Protein AF-L0A1M8-F1 (afdb_monomer_lite)

Radius of gyration: 63.57 Å; chains: 1; bounding box: 117×63×143 Å

Secondary structure (DSSP, 8-state):
--PPPP----PPPPPSSEEE-S-EE-SS-EEPTT-EE-GGGS-HHHHHHHHHTTSEEEHHHHHHHH-HHHHHHHHHHHHHHHHHHHHHHHHHHHHHHHHHHHHHHHHHHHHHHHHHHHHHHHHHHHHHHHHHHHHHHHHHHHHHHHHHHHHHT--SS-TT--HHHHHHHHHTT--SHHHHHHS-HHHHHTSTT--HHHHHHHHHHS--S--

Foldseek 3Di:
DDDDDDDPPPQDDQAPWKFFQPFDDLVPDTDHGGHTDDPVSDDPVVSSVCDVVVRMDHPVVVVCVVCVVVVVVVVVVVVVVVVVVVVVVVVVVVVVVVVVVVVVVVVVVVVVVVVVVVVVVVVVVVVVVVVVVVVVVVVVVVVVVVVVVVVVLPQQADPPQDPQLVVQCVVVVSTGLVSLLDDDLVNSVVTPSSDPVNNVRSCVRHPHPPD

Structure (mmCIF, N/CA/C/O backbone):
data_AF-L0A1M8-F1
#
_entry.id   AF-L0A1M8-F1
#
loop_
_atom_site.group_PDB
_atom_site.id
_atom_site.type_symbol
_atom_site.label_atom_id
_atom_site.label_alt_id
_atom_site.label_comp_id
_atom_site.label_asym_id
_atom_site.label_entity_id
_atom_site.label_seq_id
_atom_site.pdbx_PDB_ins_code
_atom_site.Cartn_x
_atom_site.Cartn_y
_atom_site.Cartn_z
_atom_site.occupancy
_atom_site.B_iso_or_equiv
_atom_site.auth_seq_id
_atom_site.auth_comp_id
_atom_site.auth_asym_id
_atom_site.auth_atom_id
_atom_site.pdbx_PDB_model_num
ATOM 1 N N . MET A 1 1 ? 22.157 54.685 -64.415 1.00 44.94 1 MET A N 1
ATOM 2 C CA . MET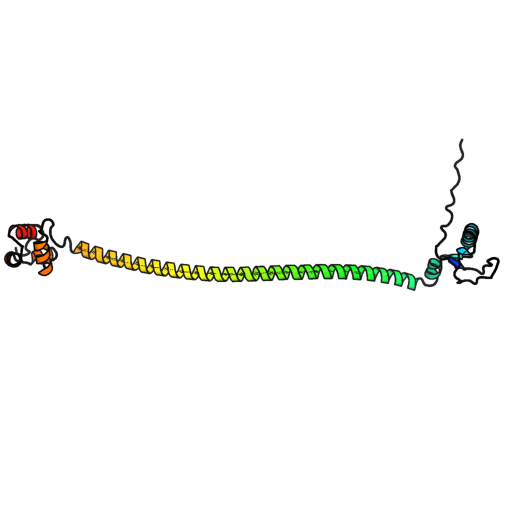 A 1 1 ? 22.210 53.342 -65.026 1.00 44.94 1 MET A CA 1
ATOM 3 C C . MET A 1 1 ? 23.430 52.644 -64.460 1.00 44.94 1 MET A C 1
ATOM 5 O O . MET A 1 1 ? 24.530 52.912 -64.916 1.00 44.94 1 MET A O 1
ATOM 9 N N . THR A 1 2 ? 23.248 51.839 -63.417 1.00 42.84 2 THR A N 1
ATOM 10 C CA . THR A 1 2 ? 24.336 51.085 -62.780 1.00 42.84 2 THR A CA 1
ATOM 11 C C . THR A 1 2 ? 24.035 49.615 -63.033 1.00 42.84 2 THR A C 1
ATOM 13 O O . THR A 1 2 ? 22.962 49.142 -62.664 1.00 42.84 2 THR A O 1
ATOM 16 N N . GLN A 1 3 ? 24.913 48.951 -63.783 1.00 47.50 3 GLN A N 1
ATOM 17 C CA . GLN A 1 3 ? 24.768 47.551 -64.185 1.00 47.50 3 GLN A CA 1
ATOM 18 C C . GLN A 1 3 ? 24.745 46.614 -62.960 1.00 47.50 3 GLN A C 1
ATOM 20 O O . GLN A 1 3 ? 25.438 46.894 -61.979 1.00 47.50 3 GLN A O 1
ATOM 25 N N . PRO A 1 4 ? 23.990 45.501 -63.003 1.00 48.09 4 PRO A N 1
ATOM 26 C CA . PRO A 1 4 ? 24.032 44.475 -61.969 1.00 48.09 4 PRO A CA 1
ATOM 27 C C . PRO A 1 4 ? 25.331 43.660 -62.062 1.00 48.09 4 PRO A C 1
ATOM 29 O O . PRO A 1 4 ? 25.728 43.217 -63.138 1.00 48.09 4 PRO A O 1
ATOM 32 N N . ASN A 1 5 ? 25.977 43.465 -60.914 1.00 48.19 5 ASN A N 1
ATOM 33 C CA . ASN A 1 5 ? 27.139 42.597 -60.740 1.00 48.19 5 ASN A CA 1
ATOM 34 C C . ASN A 1 5 ? 26.725 41.127 -60.989 1.00 48.19 5 ASN A C 1
ATOM 36 O O . ASN A 1 5 ? 25.788 40.665 -60.329 1.00 48.19 5 ASN A O 1
ATOM 40 N N . PRO A 1 6 ? 27.346 40.390 -61.928 1.00 48.00 6 PRO A N 1
ATOM 41 C CA . PRO A 1 6 ? 26.987 39.005 -62.199 1.00 48.00 6 PRO A CA 1
ATOM 42 C C . PRO A 1 6 ? 27.544 38.076 -61.112 1.00 48.00 6 PRO A C 1
ATOM 44 O O . PRO A 1 6 ? 28.711 38.167 -60.751 1.00 48.00 6 PRO A O 1
ATOM 47 N N . ALA A 1 7 ? 26.664 37.208 -60.607 1.00 47.28 7 ALA A N 1
ATOM 48 C CA . ALA A 1 7 ? 26.913 35.945 -59.910 1.00 47.28 7 ALA A CA 1
ATOM 49 C C . ALA A 1 7 ? 28.325 35.745 -59.319 1.00 47.28 7 ALA A C 1
ATOM 51 O O . ALA A 1 7 ? 29.263 35.353 -60.013 1.00 47.28 7 ALA A O 1
ATOM 52 N N . ALA A 1 8 ? 28.439 35.905 -57.998 1.00 44.62 8 ALA A N 1
ATOM 53 C CA . ALA A 1 8 ? 29.479 35.219 -57.246 1.00 44.62 8 ALA A CA 1
ATOM 54 C C . ALA A 1 8 ? 29.271 33.710 -57.447 1.00 44.62 8 ALA A C 1
ATOM 56 O O . ALA A 1 8 ? 28.327 33.125 -56.926 1.00 44.62 8 ALA A O 1
ATOM 57 N N . THR A 1 9 ? 30.099 33.112 -58.296 1.00 47.72 9 THR A N 1
ATOM 58 C CA . THR A 1 9 ? 30.181 31.664 -58.475 1.00 47.72 9 THR A CA 1
ATOM 59 C C . THR A 1 9 ? 30.650 31.079 -57.145 1.00 47.72 9 THR A C 1
ATOM 61 O O . THR A 1 9 ? 31.806 31.287 -56.772 1.00 47.72 9 THR A O 1
ATOM 64 N N . ASP A 1 10 ? 29.760 30.414 -56.406 1.00 55.53 10 ASP A N 1
ATOM 65 C CA . ASP A 1 10 ? 30.122 29.674 -55.197 1.00 55.53 10 ASP A CA 1
ATOM 66 C C . ASP A 1 10 ? 31.217 28.671 -55.566 1.00 55.53 10 ASP A C 1
ATOM 68 O O . ASP A 1 10 ? 31.003 27.734 -56.340 1.00 55.53 10 ASP A O 1
ATOM 72 N N . ALA A 1 11 ? 32.434 28.914 -55.083 1.00 60.25 11 ALA A N 1
ATOM 73 C CA . ALA A 1 11 ? 33.535 28.004 -55.327 1.00 60.25 11 ALA A CA 1
ATOM 74 C C . ALA A 1 11 ? 33.220 26.650 -54.667 1.00 60.25 11 ALA A C 1
ATOM 76 O O . ALA A 1 11 ? 32.748 26.640 -53.526 1.00 60.25 11 ALA A O 1
ATOM 77 N N . PRO A 1 12 ? 33.486 25.515 -55.340 1.00 63.41 12 PRO A N 1
ATOM 78 C CA . PRO A 1 12 ? 33.191 24.204 -54.780 1.00 63.41 12 PRO A CA 1
ATOM 79 C C . PRO A 1 12 ? 33.941 24.024 -53.456 1.00 63.41 12 PRO A C 1
ATOM 81 O O . PRO A 1 12 ? 35.161 24.192 -53.395 1.00 63.41 12 PRO A O 1
ATOM 84 N N . THR A 1 13 ? 33.201 23.709 -52.392 1.00 79.50 13 THR A N 1
ATOM 85 C CA . THR A 1 13 ? 33.771 23.352 -51.090 1.00 79.50 13 THR A CA 1
ATOM 86 C C . THR A 1 13 ? 34.653 22.122 -51.263 1.00 79.50 13 THR A C 1
ATOM 88 O O . THR A 1 13 ? 34.215 21.134 -51.847 1.00 79.50 13 THR A O 1
ATOM 91 N N . ILE A 1 14 ? 35.896 22.187 -50.783 1.00 83.69 14 ILE A N 1
ATOM 92 C CA . ILE A 1 14 ? 36.853 21.084 -50.897 1.00 83.69 14 ILE A CA 1
ATOM 93 C C . ILE A 1 14 ? 36.507 20.027 -49.832 1.00 83.69 14 ILE A C 1
ATOM 95 O O . ILE A 1 14 ? 36.539 20.352 -48.644 1.00 83.69 14 ILE A O 1
ATOM 99 N N . PRO A 1 15 ? 36.161 18.786 -50.224 1.00 84.94 15 PRO A N 1
ATOM 100 C CA . PRO A 1 15 ? 35.915 17.682 -49.295 1.00 84.94 15 PRO A CA 1
ATOM 101 C C . PRO A 1 15 ? 37.155 17.345 -48.464 1.00 84.94 15 PRO A C 1
ATOM 103 O O . PRO A 1 15 ? 38.276 17.443 -48.952 1.00 84.94 15 PRO A O 1
ATOM 106 N N . GLU A 1 16 ? 36.970 16.866 -47.234 1.00 85.44 16 GLU A N 1
ATOM 107 C CA . GLU A 1 16 ? 38.081 16.492 -46.342 1.00 85.44 16 GLU A CA 1
ATOM 108 C C . GLU A 1 16 ? 38.841 15.247 -46.837 1.00 85.44 16 GLU A C 1
ATOM 110 O O . GLU A 1 16 ? 40.052 15.124 -46.652 1.00 85.44 16 GLU A O 1
ATOM 115 N N . LYS A 1 17 ? 38.149 14.328 -47.523 1.00 89.38 17 LYS A N 1
ATOM 116 C CA . LYS A 1 17 ? 38.729 13.089 -48.055 1.00 89.38 17 LYS A CA 1
ATOM 117 C C . LYS A 1 17 ? 38.507 13.007 -49.556 1.00 89.38 17 LYS A C 1
ATOM 119 O O . LYS A 1 17 ? 37.382 12.864 -50.022 1.00 89.38 17 LYS A O 1
ATOM 124 N N . LEU A 1 18 ? 39.600 1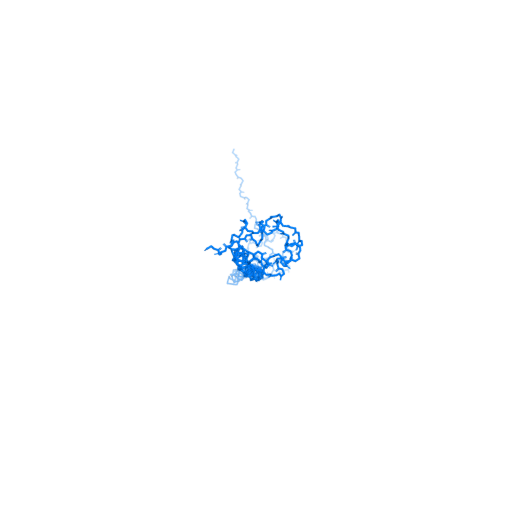3.063 -50.308 1.00 91.69 18 LEU A N 1
ATOM 125 C CA . LEU A 1 18 ? 39.579 12.989 -51.762 1.00 91.69 18 LEU A CA 1
ATOM 126 C C . LEU A 1 18 ? 40.174 11.675 -52.251 1.00 91.69 18 LEU A C 1
ATOM 128 O O . LEU A 1 18 ? 41.116 11.141 -51.667 1.00 91.69 18 LEU A O 1
ATOM 132 N N . VAL A 1 19 ? 39.636 11.169 -53.353 1.00 92.50 19 VAL A N 1
ATOM 133 C CA . VAL A 1 19 ? 40.191 10.039 -54.101 1.00 92.50 19 VAL A CA 1
ATOM 134 C C . VAL A 1 19 ? 40.395 10.436 -55.546 1.00 92.50 19 VAL A C 1
ATOM 136 O O . VAL A 1 19 ? 39.611 11.188 -56.123 1.00 92.50 19 VAL A O 1
ATOM 139 N N . VAL A 1 20 ? 41.453 9.904 -56.142 1.00 93.00 20 VAL A N 1
ATOM 140 C CA . VAL A 1 20 ? 41.744 10.076 -57.560 1.00 93.00 20 VAL A CA 1
ATOM 141 C C . VAL A 1 20 ? 40.714 9.293 -58.374 1.00 93.00 20 VAL A C 1
ATOM 143 O O . VAL A 1 20 ? 40.530 8.098 -58.169 1.00 93.00 20 VAL A O 1
ATOM 146 N N . THR A 1 21 ? 40.019 9.944 -59.300 1.00 90.06 21 THR A N 1
ATOM 147 C CA . THR A 1 21 ? 38.991 9.319 -60.156 1.00 90.06 21 THR A CA 1
ATOM 148 C C . THR A 1 21 ? 39.502 9.027 -61.564 1.00 90.06 21 THR A C 1
ATOM 150 O O . THR A 1 21 ? 38.962 8.166 -62.257 1.00 90.06 21 THR A O 1
ATOM 153 N N . LYS A 1 22 ? 40.566 9.716 -61.987 1.00 91.69 22 LYS A N 1
ATOM 154 C CA . LYS A 1 22 ? 41.254 9.545 -63.274 1.00 91.69 22 LYS A CA 1
ATOM 155 C C . LYS A 1 22 ? 42.756 9.568 -63.039 1.00 91.69 22 LYS A C 1
ATOM 157 O O . LYS A 1 22 ? 43.199 10.215 -62.104 1.00 91.69 22 LYS A O 1
ATOM 162 N N . LEU A 1 23 ? 43.533 8.919 -63.903 1.00 92.69 23 LEU A N 1
ATOM 163 C CA . LEU A 1 23 ? 44.995 8.933 -63.815 1.00 92.69 23 LEU A CA 1
ATOM 164 C C . LEU A 1 23 ? 45.515 10.379 -63.675 1.00 92.69 23 LEU A C 1
ATOM 166 O O . LEU A 1 23 ? 45.248 11.215 -64.540 1.00 92.69 23 LEU A O 1
ATOM 170 N N . LEU A 1 24 ? 46.226 10.664 -62.583 1.00 92.56 24 LEU A N 1
ATOM 171 C CA . LEU A 1 24 ? 46.627 12.018 -62.195 1.00 92.56 24 LEU A CA 1
ATOM 172 C C . LEU A 1 24 ? 48.138 12.082 -61.970 1.00 92.56 24 LEU A C 1
ATOM 174 O O . LEU A 1 24 ? 48.691 11.256 -61.253 1.00 92.56 24 LEU A O 1
ATOM 178 N N . TRP A 1 25 ? 48.807 13.070 -62.558 1.00 90.19 25 TRP A N 1
ATOM 179 C CA . TRP A 1 25 ? 50.222 13.346 -62.306 1.00 90.19 25 TRP A CA 1
ATOM 180 C C . TRP A 1 25 ? 50.358 14.467 -61.276 1.00 90.19 25 TRP A C 1
ATOM 182 O O . TRP A 1 25 ? 49.851 15.563 -61.501 1.00 90.19 25 TRP A O 1
ATOM 192 N N . THR A 1 26 ? 51.061 14.222 -60.170 1.00 84.50 26 THR A N 1
ATOM 193 C CA . THR A 1 26 ? 51.251 15.212 -59.088 1.00 84.50 26 THR A CA 1
ATOM 194 C C . THR A 1 26 ? 52.529 16.039 -59.226 1.00 84.50 26 THR A C 1
ATOM 196 O O . THR A 1 26 ? 52.904 16.762 -58.310 1.00 84.50 26 THR A O 1
ATOM 199 N N . GLY A 1 27 ? 53.250 15.916 -60.342 1.00 84.31 27 GLY A N 1
ATOM 200 C CA . GLY A 1 27 ? 54.588 16.497 -60.502 1.00 84.31 27 GLY A CA 1
ATOM 201 C C . GLY A 1 27 ? 55.715 15.557 -60.069 1.00 84.31 27 GLY A C 1
ATOM 202 O O . GLY A 1 27 ? 56.820 15.667 -60.597 1.00 84.31 27 GLY A O 1
ATOM 203 N N . SER A 1 28 ? 55.434 14.607 -59.173 1.00 85.25 28 SER A N 1
ATOM 204 C CA . SER A 1 28 ? 56.408 13.639 -58.650 1.00 85.25 28 SER A CA 1
ATOM 205 C C . SER A 1 28 ? 56.041 12.178 -58.930 1.00 85.25 28 SER A C 1
ATOM 207 O O . SER A 1 28 ? 56.940 11.353 -59.096 1.00 85.25 28 SER A O 1
ATOM 209 N N . ALA A 1 29 ? 54.749 11.847 -59.015 1.00 89.56 29 ALA A N 1
ATOM 210 C CA . ALA A 1 29 ? 54.279 10.489 -59.270 1.00 89.56 29 ALA A CA 1
ATOM 211 C C . ALA A 1 29 ? 52.937 10.460 -60.023 1.00 89.56 29 ALA A C 1
ATOM 213 O O . ALA A 1 29 ? 52.145 11.404 -59.979 1.00 89.56 29 ALA A O 1
ATOM 214 N N . TRP A 1 30 ? 52.680 9.343 -60.710 1.00 92.12 30 TRP A N 1
ATOM 215 C CA . TRP A 1 30 ? 51.367 9.033 -61.273 1.00 92.12 30 TRP A CA 1
ATOM 216 C C . TRP A 1 30 ? 50.513 8.352 -60.206 1.00 92.12 30 TRP A C 1
ATOM 218 O O . TRP A 1 30 ? 50.871 7.281 -59.714 1.00 92.12 30 TRP A O 1
ATOM 228 N N . LEU A 1 31 ? 49.373 8.949 -59.881 1.00 92.12 31 LEU A N 1
ATOM 229 C CA . LEU A 1 31 ? 48.358 8.373 -59.012 1.00 92.12 31 LEU A CA 1
ATOM 230 C C . LEU A 1 31 ? 47.293 7.672 -59.855 1.00 92.12 31 LEU A C 1
ATOM 232 O O . LEU A 1 31 ? 46.774 8.229 -60.826 1.00 92.12 31 LEU A O 1
ATOM 236 N N . GLN A 1 32 ? 46.980 6.434 -59.481 1.00 93.19 32 GLN A N 1
ATOM 237 C CA . GLN A 1 32 ? 45.978 5.615 -60.156 1.00 93.19 32 GLN A CA 1
ATOM 238 C C . GLN A 1 32 ? 44.563 5.963 -59.661 1.00 93.19 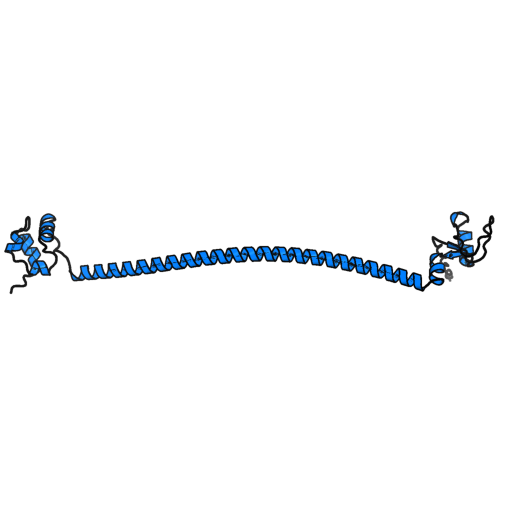32 GLN A C 1
ATOM 240 O O . GLN A 1 32 ? 44.401 6.413 -58.523 1.00 93.19 32 GLN A O 1
ATOM 245 N N . PRO A 1 33 ? 43.515 5.726 -60.471 1.00 90.94 33 PRO A N 1
ATOM 246 C CA . PRO A 1 33 ? 42.137 5.812 -59.996 1.00 90.94 33 PRO A CA 1
ATOM 247 C C . PRO A 1 33 ? 41.896 4.923 -58.763 1.00 90.94 33 PRO A C 1
ATOM 249 O O . PRO A 1 33 ? 42.297 3.760 -58.736 1.00 90.94 33 PRO A O 1
ATOM 252 N N . GLY A 1 34 ? 41.228 5.465 -57.747 1.00 83.50 34 GLY A N 1
ATOM 253 C CA . GLY A 1 34 ? 40.960 4.821 -56.460 1.00 83.50 34 GLY A CA 1
ATOM 254 C C . GLY A 1 34 ? 42.021 5.070 -55.383 1.00 83.50 34 GLY A C 1
ATOM 255 O O . GLY A 1 34 ? 41.798 4.702 -54.231 1.00 83.50 34 GLY A O 1
ATOM 256 N N . THR A 1 35 ? 43.155 5.701 -55.709 1.00 91.44 35 THR A N 1
ATOM 257 C CA . THR A 1 35 ? 44.169 6.073 -54.711 1.00 91.44 35 THR A CA 1
ATOM 258 C C . THR A 1 35 ? 43.690 7.275 -53.874 1.00 91.44 35 THR A C 1
ATOM 260 O O . THR A 1 35 ? 43.190 8.244 -54.458 1.00 91.44 35 THR A O 1
ATOM 263 N N . PRO A 1 36 ? 43.838 7.256 -52.530 1.00 91.75 36 PRO A N 1
ATOM 264 C CA . PRO A 1 36 ? 43.602 8.431 -51.691 1.00 91.75 36 PRO A CA 1
ATOM 265 C C . PRO A 1 36 ? 44.464 9.610 -52.143 1.00 91.75 36 PRO A C 1
ATOM 267 O O . PRO A 1 36 ? 45.661 9.454 -52.385 1.00 91.75 36 PRO A O 1
ATOM 270 N N . PHE A 1 37 ? 43.854 10.783 -52.266 1.00 91.81 37 PHE A N 1
ATOM 271 C CA . PHE A 1 37 ? 44.531 12.002 -52.674 1.00 91.81 37 PHE A CA 1
ATOM 272 C C . PHE A 1 37 ? 44.920 12.820 -51.440 1.00 91.81 37 PHE A C 1
ATOM 274 O O . PHE A 1 37 ? 44.059 13.294 -50.696 1.00 91.81 37 PHE A O 1
ATOM 281 N N . ASP A 1 38 ? 46.225 12.970 -51.225 1.00 90.50 38 ASP A N 1
ATOM 282 C CA . ASP A 1 38 ? 46.776 13.749 -50.121 1.00 90.50 38 ASP A CA 1
ATOM 283 C C . ASP A 1 38 ? 46.789 15.242 -50.474 1.00 90.50 38 ASP A C 1
ATOM 285 O O . ASP A 1 38 ? 47.604 15.716 -51.268 1.00 90.50 38 ASP A O 1
ATOM 289 N N . GLN A 1 39 ? 45.869 15.986 -49.862 1.00 86.25 39 GLN A N 1
ATOM 290 C CA . GLN A 1 39 ? 45.708 17.423 -50.082 1.00 86.25 39 GLN A CA 1
ATOM 291 C C . GLN A 1 39 ? 46.898 18.243 -49.572 1.00 86.25 39 GLN A C 1
ATOM 293 O O . GLN A 1 39 ? 47.047 19.388 -49.979 1.00 86.25 39 GLN A O 1
ATOM 298 N N . GLN A 1 40 ? 47.757 17.685 -48.710 1.00 87.56 40 GLN A N 1
ATOM 299 C CA . GLN A 1 40 ? 48.915 18.404 -48.169 1.00 87.56 40 GLN A CA 1
ATOM 300 C C . GLN A 1 40 ? 50.062 18.538 -49.181 1.00 87.56 40 GLN A C 1
ATOM 302 O O . GLN A 1 40 ? 50.989 19.316 -48.962 1.00 87.56 40 GLN A O 1
ATOM 307 N N . GLN A 1 41 ? 50.017 17.787 -50.285 1.00 84.81 41 GLN A N 1
ATOM 308 C CA . GLN A 1 41 ? 51.085 17.747 -51.291 1.00 84.81 41 GLN A CA 1
ATOM 309 C C . GLN A 1 41 ? 50.913 18.774 -52.414 1.00 84.81 41 GLN A C 1
ATOM 311 O O . GLN A 1 41 ? 51.818 18.944 -53.231 1.00 84.81 41 GLN A O 1
ATOM 316 N N . VAL A 1 42 ? 49.765 19.448 -52.476 1.00 85.81 42 VAL A N 1
ATOM 317 C CA . VAL A 1 42 ? 49.412 20.399 -53.534 1.00 85.81 42 VAL A CA 1
ATOM 318 C C . VAL A 1 42 ? 48.772 21.646 -52.935 1.00 85.81 42 VAL A C 1
ATOM 320 O O . VAL A 1 42 ? 48.233 21.615 -51.832 1.00 85.81 42 VAL A O 1
ATOM 323 N N . ASP A 1 43 ? 48.828 22.763 -53.656 1.00 89.25 43 ASP A N 1
ATOM 324 C CA . ASP A 1 43 ? 48.140 23.976 -53.222 1.00 89.25 43 ASP A CA 1
ATOM 325 C C . ASP A 1 43 ? 46.615 23.877 -53.425 1.00 89.25 43 ASP A C 1
ATOM 327 O O . ASP A 1 43 ? 46.105 23.098 -54.234 1.00 89.25 43 ASP A O 1
ATOM 331 N N . GLU A 1 44 ? 45.859 24.691 -52.687 1.00 87.00 44 GLU A N 1
ATOM 332 C CA . GLU A 1 44 ? 44.393 24.670 -52.715 1.00 87.00 44 GLU A CA 1
ATOM 333 C C . GLU A 1 44 ? 43.815 24.964 -54.115 1.00 87.00 44 GLU A C 1
ATOM 335 O O . GLU A 1 44 ? 42.783 24.409 -54.506 1.00 87.00 44 GLU A O 1
ATOM 340 N N . ALA A 1 45 ? 44.484 25.812 -54.904 1.00 88.94 45 ALA A N 1
ATOM 341 C CA . ALA A 1 45 ? 44.043 26.157 -56.253 1.00 88.94 45 ALA A CA 1
ATOM 342 C C . ALA A 1 45 ? 44.137 24.948 -57.198 1.00 88.94 45 ALA A C 1
ATOM 344 O O . ALA A 1 45 ? 43.231 24.720 -58.004 1.00 88.94 45 ALA A O 1
ATOM 345 N N . GLN A 1 46 ? 45.183 24.135 -57.055 1.00 87.94 46 GLN A N 1
ATOM 346 C CA . GLN A 1 46 ? 45.353 22.873 -57.767 1.00 87.94 46 GLN A CA 1
ATOM 347 C C . GLN A 1 46 ? 44.316 21.841 -57.332 1.00 87.94 46 GLN A C 1
ATOM 349 O O . GLN A 1 46 ? 43.716 21.202 -58.195 1.00 87.94 46 GLN A O 1
ATOM 354 N N . VAL A 1 47 ? 44.026 21.719 -56.030 1.00 88.44 47 VAL A N 1
ATOM 355 C CA . VAL A 1 47 ? 42.947 20.834 -55.549 1.00 88.44 47 VAL A CA 1
ATOM 356 C C . VAL A 1 47 ? 41.613 21.210 -56.199 1.00 88.44 47 VAL A C 1
ATOM 358 O O . VAL A 1 47 ? 40.917 20.346 -56.735 1.00 88.44 47 VAL A O 1
ATOM 361 N N . ARG A 1 48 ? 41.276 22.505 -56.237 1.00 89.00 48 ARG A N 1
ATOM 362 C CA . ARG A 1 48 ? 40.054 22.998 -56.897 1.00 89.00 48 ARG A CA 1
ATOM 363 C C . ARG A 1 48 ? 40.058 22.746 -58.399 1.00 89.00 48 ARG A C 1
ATOM 365 O O . ARG A 1 48 ? 39.018 22.395 -58.955 1.00 89.00 48 ARG A O 1
ATOM 372 N N . HIS A 1 49 ? 41.204 22.898 -59.058 1.00 89.62 49 HIS A N 1
ATOM 373 C CA . HIS A 1 49 ? 41.350 22.577 -60.474 1.00 89.62 49 HIS A CA 1
ATOM 374 C C . HIS A 1 49 ? 41.082 21.085 -60.730 1.00 89.62 49 HIS A C 1
ATOM 376 O O . HIS A 1 49 ? 40.267 20.740 -61.588 1.00 89.62 49 HIS A O 1
ATOM 382 N N . TYR A 1 50 ? 41.679 20.194 -59.934 1.00 91.06 50 TYR A N 1
ATOM 383 C CA . TYR A 1 50 ? 41.458 18.752 -60.045 1.00 91.06 50 TYR A CA 1
ATOM 384 C C . TYR A 1 50 ? 40.014 18.348 -59.740 1.00 91.06 50 TYR A C 1
ATOM 386 O O . TYR A 1 50 ? 39.476 17.490 -60.440 1.00 91.06 50 TYR A O 1
ATOM 394 N N . LEU A 1 51 ? 39.367 18.987 -58.763 1.00 88.56 51 LEU A N 1
ATOM 395 C CA . LEU A 1 51 ? 37.941 18.804 -58.474 1.00 88.56 51 LEU A CA 1
ATOM 396 C C . LEU A 1 51 ? 37.065 19.241 -59.653 1.00 88.56 51 LEU A C 1
ATOM 398 O O . LEU A 1 51 ? 36.219 18.481 -60.114 1.00 88.56 51 LEU A O 1
ATOM 402 N N . THR A 1 52 ? 37.311 20.437 -60.193 1.00 90.44 52 THR A N 1
ATOM 403 C CA . THR A 1 52 ? 36.518 21.023 -61.290 1.00 90.44 52 THR A CA 1
ATOM 404 C C . THR A 1 52 ? 36.588 20.175 -62.561 1.00 90.44 52 THR A C 1
ATOM 406 O O . THR A 1 52 ? 35.594 20.020 -63.267 1.00 90.44 52 THR A O 1
ATOM 409 N N . HIS A 1 53 ? 37.748 19.581 -62.847 1.00 90.50 53 HIS A N 1
ATOM 410 C CA . HIS A 1 53 ? 37.939 18.711 -64.012 1.00 90.50 53 HIS A CA 1
ATOM 411 C C . HIS A 1 53 ? 37.667 17.220 -63.728 1.00 90.50 53 HIS A C 1
ATOM 413 O O . HIS A 1 53 ? 37.798 16.367 -64.621 1.00 90.50 53 HIS A O 1
ATOM 419 N N . GLY A 1 54 ? 37.259 16.892 -62.498 1.00 87.19 54 GLY A N 1
ATOM 420 C CA . GLY A 1 54 ? 36.915 15.539 -62.073 1.00 87.19 54 GLY A CA 1
ATOM 421 C C . GLY A 1 54 ? 38.088 14.564 -62.162 1.00 87.19 54 GLY A C 1
ATOM 422 O O . GLY A 1 54 ? 37.897 13.450 -62.648 1.00 87.19 54 GLY A O 1
ATOM 423 N N . PHE A 1 55 ? 39.293 15.000 -61.782 1.00 90.94 55 PHE A N 1
ATOM 424 C CA . PHE A 1 55 ? 40.463 14.140 -61.540 1.00 90.94 55 PHE A CA 1
ATOM 425 C C . PHE A 1 55 ? 40.491 13.596 -60.115 1.00 90.94 55 PHE A C 1
ATOM 427 O O . PHE A 1 55 ? 41.033 12.518 -59.877 1.00 90.94 55 PHE A O 1
ATOM 434 N N . VAL A 1 56 ? 39.904 14.343 -59.183 1.00 90.81 56 VAL A N 1
ATOM 435 C CA . VAL A 1 56 ? 39.652 13.915 -57.811 1.00 90.81 56 VAL A CA 1
ATOM 436 C C . VAL A 1 56 ? 38.184 14.156 -57.485 1.00 90.81 56 VAL A C 1
ATOM 438 O O . VAL A 1 56 ? 37.556 15.047 -58.059 1.00 90.81 56 VAL A O 1
ATOM 441 N N . ALA A 1 57 ? 37.633 13.356 -56.586 1.00 90.06 57 ALA A N 1
ATOM 442 C CA . ALA A 1 57 ? 36.282 13.520 -56.067 1.00 90.06 57 ALA A CA 1
ATOM 443 C C . ALA A 1 57 ? 36.245 13.132 -54.591 1.00 90.06 57 ALA A C 1
ATOM 445 O O . ALA A 1 57 ? 37.193 12.537 -54.074 1.00 90.06 57 ALA A O 1
ATOM 446 N N . ASP A 1 58 ? 35.144 13.465 -53.928 1.00 89.69 58 ASP A N 1
ATOM 447 C CA . ASP A 1 58 ? 34.883 13.035 -52.561 1.00 89.69 58 ASP A CA 1
ATOM 448 C C . ASP A 1 58 ? 34.878 11.500 -52.478 1.00 89.69 58 ASP A C 1
ATOM 450 O O . ASP A 1 58 ? 34.134 10.817 -53.190 1.00 89.69 58 ASP A O 1
ATOM 454 N N . ALA A 1 59 ? 35.734 10.967 -51.608 1.00 85.75 59 ALA A N 1
ATOM 455 C CA . ALA A 1 59 ? 35.858 9.539 -51.356 1.00 85.75 59 ALA A CA 1
ATOM 456 C C . ALA A 1 59 ? 34.516 8.909 -50.960 1.00 85.75 59 ALA A C 1
ATOM 458 O O . ALA A 1 59 ? 34.186 7.817 -51.424 1.00 85.75 59 ALA A O 1
ATOM 459 N N . GLU A 1 60 ? 33.733 9.615 -50.144 1.00 82.94 60 GLU A N 1
ATOM 460 C CA . GLU A 1 60 ? 32.461 9.134 -49.613 1.00 82.94 60 GLU A CA 1
ATOM 461 C C . GLU A 1 60 ? 31.391 9.077 -50.708 1.00 82.94 60 GLU A C 1
ATOM 463 O O . GLU A 1 60 ? 30.648 8.101 -50.806 1.00 82.94 60 GLU A O 1
ATOM 468 N N . GLN A 1 61 ? 31.371 10.063 -51.610 1.00 82.56 61 GLN A N 1
ATOM 469 C CA . GLN A 1 61 ? 30.455 10.075 -52.755 1.00 82.56 61 GLN A CA 1
ATOM 470 C C . GLN A 1 61 ? 30.787 8.977 -53.769 1.00 82.56 61 GLN A C 1
ATOM 472 O O . GLN A 1 61 ? 29.879 8.346 -54.311 1.00 82.56 61 GLN A O 1
ATOM 477 N N . ILE A 1 62 ? 32.075 8.718 -54.018 1.00 84.00 62 ILE A N 1
ATOM 478 C CA . ILE A 1 62 ? 32.505 7.636 -54.913 1.00 84.00 62 ILE A CA 1
ATOM 479 C C . ILE A 1 62 ? 32.191 6.264 -54.305 1.00 84.00 62 ILE A C 1
ATOM 481 O O . ILE A 1 62 ? 31.724 5.378 -55.022 1.00 84.00 62 ILE A O 1
ATOM 485 N N . GLU A 1 63 ? 32.401 6.077 -52.999 1.00 79.88 63 GLU A N 1
ATOM 486 C CA . GLU A 1 63 ? 32.023 4.841 -52.303 1.00 79.88 63 GLU A CA 1
ATOM 487 C C . GLU A 1 63 ? 30.502 4.635 -52.332 1.00 79.88 63 GLU A C 1
ATOM 489 O O . GLU A 1 63 ? 30.044 3.549 -52.690 1.00 79.88 63 GLU A O 1
ATOM 494 N N . ALA A 1 64 ? 29.720 5.686 -52.066 1.00 81.06 64 ALA A N 1
ATOM 495 C CA . ALA A 1 64 ? 28.262 5.632 -52.104 1.00 81.06 64 ALA A CA 1
ATOM 496 C C . ALA A 1 64 ? 27.706 5.353 -53.509 1.00 81.06 64 ALA A C 1
ATOM 498 O O . ALA A 1 64 ? 26.765 4.577 -53.649 1.00 81.06 64 ALA A O 1
ATOM 499 N N . ALA A 1 65 ? 28.301 5.925 -54.559 1.00 82.31 65 ALA A N 1
ATOM 500 C CA . ALA A 1 65 ? 27.912 5.643 -55.941 1.00 82.31 65 ALA A CA 1
ATOM 501 C C . ALA A 1 65 ? 28.295 4.219 -56.381 1.00 82.31 65 ALA A C 1
ATOM 503 O O . ALA A 1 65 ? 27.601 3.610 -57.195 1.00 82.31 65 ALA A O 1
ATOM 504 N N . ARG A 1 66 ? 29.402 3.680 -55.852 1.00 83.38 66 ARG A N 1
ATOM 505 C CA . ARG A 1 66 ? 29.886 2.330 -56.166 1.00 83.38 66 ARG A CA 1
ATOM 506 C C . ARG A 1 66 ? 29.114 1.240 -55.423 1.00 83.38 66 ARG A C 1
ATOM 508 O O . ARG A 1 66 ? 28.984 0.141 -55.957 1.00 83.38 66 ARG A O 1
ATOM 515 N N . ASN A 1 67 ? 28.649 1.519 -54.208 1.00 87.56 67 ASN A N 1
ATOM 516 C CA . ASN A 1 67 ? 27.893 0.575 -53.392 1.00 87.56 67 ASN A CA 1
ATOM 517 C C . ASN A 1 67 ? 26.724 1.270 -52.668 1.00 87.56 67 ASN A C 1
ATOM 519 O O . ASN A 1 67 ? 26.799 1.514 -51.459 1.00 87.56 67 ASN A O 1
ATOM 523 N N . PRO A 1 68 ? 25.643 1.591 -53.401 1.00 85.94 68 PRO A N 1
ATOM 524 C CA . PRO A 1 68 ? 24.487 2.270 -52.826 1.00 85.94 68 PRO A CA 1
ATOM 525 C C . PRO A 1 68 ? 23.801 1.427 -51.742 1.00 85.94 68 PRO A C 1
ATOM 527 O O . PRO A 1 68 ? 23.414 1.975 -50.713 1.00 85.94 68 PRO A O 1
ATOM 530 N N . GLU A 1 69 ? 23.740 0.101 -51.918 1.00 88.62 69 GLU A N 1
ATOM 531 C CA . GLU A 1 69 ? 23.152 -0.831 -50.944 1.00 88.62 69 GLU A CA 1
ATOM 532 C C . GLU A 1 69 ? 23.889 -0.796 -49.596 1.00 88.62 69 GLU A C 1
ATOM 534 O O . GLU A 1 69 ? 23.259 -0.787 -48.541 1.00 88.62 69 GLU A O 1
ATOM 539 N N . ALA A 1 70 ? 25.227 -0.719 -49.594 1.00 84.25 70 ALA A N 1
ATOM 540 C CA . ALA A 1 70 ? 25.990 -0.613 -48.349 1.00 84.25 70 ALA A CA 1
ATOM 541 C C . ALA A 1 70 ? 25.802 0.739 -47.648 1.00 84.25 70 ALA A C 1
ATOM 543 O O . ALA A 1 70 ? 25.802 0.791 -46.416 1.00 84.25 70 ALA A O 1
ATOM 544 N N . THR A 1 71 ? 25.646 1.831 -48.400 1.00 86.06 71 THR A N 1
ATOM 545 C CA . THR A 1 71 ? 25.343 3.147 -47.820 1.00 86.06 71 THR A CA 1
ATOM 546 C C . THR A 1 71 ? 23.947 3.167 -47.208 1.00 86.06 71 THR A C 1
ATOM 548 O O . THR A 1 71 ? 23.790 3.617 -46.073 1.00 86.06 71 THR A O 1
ATOM 551 N N . GLU A 1 72 ? 22.951 2.622 -47.906 1.00 89.56 72 GLU A N 1
ATOM 552 C CA . GLU A 1 72 ? 21.591 2.474 -47.385 1.00 89.56 72 GLU A CA 1
ATOM 553 C C . GLU A 1 72 ? 21.579 1.611 -46.117 1.00 89.56 72 GLU A C 1
ATOM 555 O O . GLU A 1 72 ? 21.087 2.053 -45.079 1.00 89.56 72 GLU A O 1
ATOM 560 N N . ALA A 1 73 ? 22.261 0.462 -46.131 1.00 90.50 73 ALA A N 1
ATOM 561 C CA . ALA A 1 73 ? 22.392 -0.402 -44.961 1.00 90.50 73 ALA A CA 1
ATOM 562 C C . ALA A 1 73 ? 23.073 0.297 -43.767 1.00 90.50 73 ALA A C 1
ATOM 564 O O . ALA A 1 73 ? 22.660 0.103 -42.624 1.00 90.50 73 ALA A O 1
ATOM 565 N N . LYS A 1 74 ? 24.092 1.143 -43.995 1.00 90.00 74 LYS A N 1
ATOM 566 C CA . LYS A 1 74 ? 24.725 1.951 -42.930 1.00 90.00 74 LYS A CA 1
ATOM 567 C C . LYS A 1 74 ? 23.740 2.957 -42.325 1.00 90.00 74 LYS A C 1
ATOM 569 O O . LYS A 1 74 ? 23.726 3.144 -41.104 1.00 90.00 74 LYS A O 1
ATOM 574 N N . VAL A 1 75 ? 22.918 3.602 -43.154 1.00 91.56 75 VAL A N 1
ATOM 575 C CA . VAL A 1 75 ? 21.886 4.548 -42.700 1.00 91.56 75 VAL A CA 1
ATOM 576 C C . VAL A 1 75 ? 20.807 3.822 -41.899 1.00 91.56 75 VAL A C 1
ATOM 578 O O . VAL A 1 75 ? 20.459 4.269 -40.803 1.00 91.56 75 VAL A O 1
ATOM 581 N N . GLU A 1 76 ? 20.324 2.683 -42.392 1.00 94.62 76 GLU A N 1
ATOM 582 C CA . GLU A 1 76 ? 19.338 1.853 -41.699 1.00 94.62 76 GLU A CA 1
ATOM 583 C C . GLU A 1 76 ? 19.869 1.319 -40.367 1.00 94.62 76 GLU A C 1
ATOM 585 O O . GLU A 1 76 ? 19.184 1.433 -39.350 1.00 94.62 76 GLU A O 1
ATOM 590 N N . ALA A 1 77 ? 21.105 0.812 -40.335 1.00 95.00 77 ALA A N 1
ATOM 591 C CA . ALA A 1 77 ? 21.755 0.356 -39.108 1.00 95.00 77 ALA A CA 1
ATOM 592 C C . ALA A 1 77 ? 21.859 1.495 -38.084 1.00 95.00 77 ALA A C 1
ATOM 594 O O . ALA A 1 77 ? 21.451 1.343 -36.933 1.00 95.00 77 ALA A O 1
ATOM 595 N N . SER A 1 78 ? 22.291 2.678 -38.526 1.00 94.12 78 SER A N 1
ATOM 596 C CA . SER A 1 78 ? 22.370 3.873 -37.679 1.00 94.12 78 SER A CA 1
ATOM 597 C C . SER A 1 78 ? 20.998 4.312 -37.148 1.00 94.12 78 SER A C 1
ATOM 599 O O . SER A 1 78 ? 20.884 4.816 -36.027 1.00 94.12 78 SER A O 1
ATOM 601 N N . ALA A 1 79 ? 19.935 4.160 -37.942 1.00 95.81 79 ALA A N 1
ATOM 602 C CA . ALA A 1 79 ? 18.567 4.446 -37.515 1.00 95.81 79 ALA A CA 1
ATOM 603 C C . ALA A 1 79 ? 18.056 3.398 -36.511 1.00 95.81 79 ALA A C 1
ATOM 605 O O . ALA A 1 79 ? 17.433 3.752 -35.504 1.00 95.81 79 ALA A O 1
ATOM 606 N N . ALA A 1 80 ? 18.357 2.120 -36.748 1.00 96.31 80 ALA A N 1
ATOM 607 C CA . ALA A 1 80 ? 18.015 1.018 -35.859 1.00 96.31 80 ALA A CA 1
ATOM 608 C C . ALA A 1 80 ? 18.721 1.144 -34.500 1.00 96.31 80 ALA A C 1
ATOM 610 O O . ALA A 1 80 ? 18.070 0.981 -33.468 1.00 96.31 80 ALA A O 1
ATOM 611 N N . GLU A 1 81 ? 20.002 1.517 -34.474 1.00 96.94 81 GLU A N 1
ATOM 612 C CA . GLU A 1 81 ? 20.762 1.768 -33.242 1.00 96.94 81 GLU A CA 1
ATOM 613 C C . GLU A 1 81 ? 20.152 2.899 -32.411 1.00 96.94 81 GLU A C 1
ATOM 615 O O . GLU A 1 81 ? 19.929 2.745 -31.207 1.00 96.94 81 GLU A O 1
ATOM 620 N N . ARG A 1 82 ? 19.795 4.020 -33.052 1.00 97.19 82 ARG A N 1
ATOM 621 C CA . ARG A 1 82 ? 19.105 5.128 -32.371 1.00 97.19 82 ARG A CA 1
ATOM 622 C C . ARG A 1 82 ? 17.781 4.676 -31.764 1.00 97.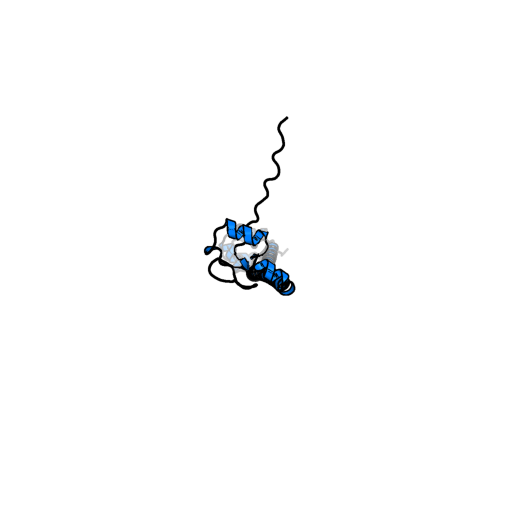19 82 ARG A C 1
ATOM 624 O O . ARG A 1 82 ? 17.483 5.004 -30.614 1.00 97.19 82 ARG A O 1
ATOM 631 N N . LYS A 1 83 ? 17.000 3.892 -32.512 1.00 97.38 83 LYS A N 1
ATOM 632 C CA . LYS A 1 83 ? 15.733 3.336 -32.028 1.00 97.38 83 LYS A CA 1
ATOM 633 C C . LYS A 1 83 ? 15.950 2.367 -30.863 1.00 97.38 83 LYS A C 1
ATOM 635 O O . LYS A 1 83 ? 15.200 2.418 -29.891 1.00 97.38 83 LYS A O 1
ATOM 640 N N . ALA A 1 84 ? 16.978 1.525 -30.924 1.00 97.38 84 ALA A N 1
ATOM 641 C CA . ALA A 1 84 ? 17.327 0.604 -29.848 1.00 97.38 84 ALA A CA 1
ATOM 642 C C . ALA A 1 84 ? 17.700 1.355 -28.561 1.00 97.38 84 ALA A C 1
ATOM 644 O O . ALA A 1 84 ? 17.198 1.012 -27.491 1.00 97.38 84 ALA A O 1
ATOM 645 N N . LEU A 1 85 ? 18.492 2.427 -28.659 1.00 97.81 85 LEU A N 1
ATOM 646 C CA . LEU A 1 85 ? 18.855 3.262 -27.511 1.00 97.81 85 LEU A CA 1
ATOM 647 C C . LEU A 1 85 ? 17.631 3.961 -26.893 1.00 97.81 85 LEU A C 1
ATOM 649 O O . LEU A 1 85 ? 17.480 4.019 -25.667 1.00 97.81 85 LEU A O 1
ATOM 653 N N . GLN A 1 86 ? 16.721 4.458 -27.736 1.00 97.94 86 GLN A N 1
ATOM 654 C CA . GLN A 1 86 ? 15.466 5.059 -27.285 1.00 97.94 86 GLN A CA 1
ATOM 655 C C . GLN A 1 86 ? 14.596 4.042 -26.535 1.00 97.94 86 GLN A C 1
ATOM 657 O O . GLN A 1 86 ? 14.123 4.332 -25.434 1.00 97.94 86 GLN A O 1
ATOM 662 N N . LEU A 1 87 ? 14.421 2.840 -27.091 1.00 98.06 87 LEU A N 1
ATOM 663 C CA . LEU A 1 87 ? 13.663 1.762 -26.452 1.00 98.06 87 LEU A CA 1
ATOM 664 C C . LEU A 1 87 ? 14.316 1.304 -25.144 1.00 98.06 87 LEU A C 1
ATOM 666 O O . LEU A 1 87 ? 13.617 1.094 -24.156 1.00 98.06 87 LEU A O 1
ATOM 670 N N . GLN A 1 88 ? 15.646 1.209 -25.094 1.00 97.94 88 GLN A N 1
ATOM 671 C CA . GLN A 1 88 ? 16.376 0.872 -23.870 1.00 97.94 88 GLN A CA 1
ATOM 672 C C . GLN A 1 88 ? 16.131 1.911 -22.767 1.00 97.94 88 GLN A C 1
ATOM 674 O O . GLN A 1 88 ? 15.924 1.556 -21.605 1.00 97.94 88 GLN A O 1
ATOM 679 N N . THR A 1 89 ? 16.110 3.194 -23.130 1.00 98.06 89 THR A N 1
ATOM 680 C CA . THR A 1 89 ? 15.827 4.291 -22.195 1.00 98.06 89 THR A CA 1
ATOM 681 C C . THR A 1 89 ? 14.391 4.215 -21.678 1.00 98.06 89 THR A C 1
ATOM 683 O O . THR A 1 89 ? 14.165 4.296 -20.471 1.00 98.06 89 THR A O 1
ATOM 686 N N . GLN A 1 90 ? 13.422 3.986 -22.568 1.00 98.00 90 GLN A N 1
ATOM 687 C CA . GLN A 1 90 ? 12.019 3.796 -22.190 1.00 98.00 90 GLN A CA 1
ATOM 688 C C . GLN A 1 90 ? 11.842 2.596 -21.254 1.00 98.00 90 GLN A C 1
ATOM 690 O O . GLN A 1 90 ? 11.169 2.715 -20.233 1.00 98.00 90 GLN A O 1
ATOM 695 N N . LEU A 1 91 ? 12.499 1.471 -21.548 1.00 98.12 91 LEU A N 1
ATOM 696 C CA . LEU A 1 91 ? 12.457 0.275 -20.710 1.00 98.12 91 LEU A CA 1
ATOM 697 C C . LEU A 1 91 ? 13.036 0.534 -19.316 1.00 98.12 91 LEU A C 1
ATOM 699 O O . LEU A 1 91 ? 12.458 0.103 -18.317 1.00 98.12 91 LEU A O 1
ATOM 703 N N . LYS A 1 92 ? 14.157 1.258 -19.227 1.00 98.25 92 LYS A N 1
ATOM 704 C CA . LYS A 1 92 ? 14.764 1.632 -17.945 1.00 98.25 92 LYS A CA 1
ATOM 705 C C . LYS A 1 92 ? 13.822 2.506 -17.115 1.00 98.25 92 LYS A C 1
ATOM 707 O O . LYS A 1 92 ? 13.661 2.252 -15.922 1.00 98.25 92 LYS A O 1
ATOM 712 N N . ASN A 1 93 ? 13.173 3.483 -17.745 1.00 98.12 93 ASN A N 1
ATOM 713 C CA . ASN A 1 93 ? 12.210 4.359 -17.077 1.00 98.12 93 ASN A CA 1
ATOM 714 C C . ASN A 1 93 ? 10.991 3.569 -16.584 1.00 98.12 93 ASN A C 1
ATOM 716 O O . ASN A 1 93 ? 10.668 3.636 -15.402 1.00 98.12 93 ASN A O 1
ATOM 720 N N . ALA A 1 94 ? 10.394 2.743 -17.448 1.00 98.19 94 ALA A N 1
ATOM 721 C CA . ALA A 1 94 ? 9.269 1.882 -17.087 1.00 98.19 94 ALA A CA 1
ATOM 722 C C . ALA A 1 94 ? 9.624 0.918 -15.941 1.00 98.19 94 ALA A C 1
ATOM 724 O O . ALA A 1 94 ? 8.838 0.718 -15.020 1.00 98.19 94 ALA A O 1
ATOM 725 N N . THR A 1 95 ? 10.838 0.360 -15.947 1.00 98.31 95 THR A N 1
ATOM 726 C CA . THR A 1 95 ? 11.326 -0.499 -14.857 1.00 98.31 95 THR A CA 1
ATOM 727 C C . THR A 1 95 ? 11.414 0.270 -13.535 1.00 98.31 95 THR A C 1
ATOM 729 O O . THR A 1 95 ? 11.004 -0.248 -12.496 1.00 98.31 95 THR A O 1
ATOM 732 N N . GLY A 1 96 ? 11.903 1.514 -13.564 1.00 98.50 96 GLY A N 1
ATOM 733 C CA . GLY A 1 96 ? 11.937 2.389 -12.390 1.00 98.50 96 GLY A CA 1
ATOM 734 C C . GLY A 1 96 ? 10.540 2.727 -11.859 1.00 98.50 96 GLY A C 1
ATOM 735 O O . GLY A 1 96 ? 10.303 2.648 -10.654 1.00 98.50 96 GLY A O 1
ATOM 736 N N . GLU A 1 97 ? 9.592 3.031 -12.747 1.00 98.38 97 GLU A N 1
ATOM 737 C CA . GLU A 1 97 ? 8.193 3.283 -12.380 1.00 98.38 97 GLU A CA 1
ATOM 738 C C . GLU A 1 97 ? 7.544 2.057 -11.729 1.00 98.38 97 GLU A C 1
ATOM 740 O O . GLU A 1 97 ? 6.904 2.180 -10.684 1.00 98.38 97 GLU A O 1
ATOM 745 N N . VAL A 1 98 ? 7.759 0.859 -12.285 1.00 98.44 98 VAL A N 1
ATOM 746 C CA . VAL A 1 98 ? 7.261 -0.398 -11.703 1.00 98.44 98 VAL A CA 1
ATOM 747 C C . VAL A 1 98 ? 7.835 -0.622 -10.305 1.00 98.44 98 VAL A C 1
ATOM 749 O O . VAL A 1 98 ? 7.088 -0.963 -9.389 1.00 98.44 98 VAL A O 1
ATOM 752 N N . GLN A 1 99 ? 9.133 -0.388 -10.098 1.00 98.25 99 GLN A N 1
ATOM 753 C CA . GLN A 1 99 ? 9.747 -0.500 -8.771 1.00 98.25 99 GLN A CA 1
ATOM 754 C C . GLN A 1 99 ? 9.140 0.496 -7.774 1.00 98.25 99 GLN A C 1
ATOM 756 O O . GLN A 1 99 ? 8.824 0.122 -6.643 1.00 98.25 99 GLN A O 1
ATOM 761 N N . GLN A 1 100 ? 8.915 1.743 -8.196 1.00 98.38 100 GLN A N 1
ATOM 762 C CA . GLN A 1 100 ? 8.287 2.762 -7.358 1.00 98.38 100 GLN A CA 1
ATOM 763 C C . GLN A 1 100 ? 6.842 2.395 -6.995 1.00 98.38 100 GLN A C 1
ATOM 765 O O . GLN A 1 100 ? 6.437 2.540 -5.839 1.00 98.38 100 GLN A O 1
ATOM 770 N N . LEU A 1 101 ? 6.057 1.918 -7.964 1.00 98.38 101 LEU A N 1
ATOM 771 C CA . LEU A 1 101 ? 4.684 1.467 -7.737 1.00 98.38 101 LEU A CA 1
ATOM 772 C C . LEU A 1 101 ? 4.641 0.263 -6.797 1.00 98.38 101 LEU A C 1
ATOM 774 O O . LEU A 1 101 ? 3.812 0.233 -5.890 1.00 98.38 101 LEU A O 1
ATOM 778 N N . ASN A 1 102 ? 5.567 -0.683 -6.949 1.00 98.06 102 ASN A N 1
ATOM 779 C CA . ASN A 1 102 ? 5.660 -1.840 -6.067 1.00 98.06 102 ASN A CA 1
ATOM 780 C C . ASN A 1 102 ? 5.989 -1.429 -4.621 1.00 98.06 102 ASN A C 1
ATOM 782 O O . ASN A 1 102 ? 5.374 -1.928 -3.682 1.00 98.06 102 ASN A O 1
ATOM 786 N N . GLY A 1 103 ? 6.885 -0.452 -4.434 1.00 98.44 103 GLY A N 1
ATOM 787 C CA . GLY A 1 103 ? 7.155 0.129 -3.116 1.00 98.44 103 GLY A CA 1
ATOM 788 C C . GLY A 1 103 ? 5.912 0.770 -2.488 1.00 98.44 103 GLY A C 1
ATOM 789 O O . GLY A 1 103 ? 5.594 0.502 -1.332 1.00 98.44 103 GLY A O 1
ATOM 790 N N . LYS A 1 104 ? 5.149 1.553 -3.266 1.00 98.38 104 LYS A N 1
ATOM 791 C CA . LYS A 1 104 ? 3.880 2.141 -2.800 1.00 98.38 104 LYS A CA 1
ATOM 792 C C . LYS A 1 104 ? 2.852 1.074 -2.416 1.00 98.38 104 LYS A C 1
ATOM 794 O O . LYS A 1 104 ? 2.181 1.232 -1.399 1.00 98.38 104 LYS A O 1
ATOM 799 N N . LEU A 1 105 ? 2.735 -0.002 -3.196 1.00 98.25 105 LEU A N 1
ATOM 800 C CA . LEU A 1 105 ? 1.830 -1.116 -2.895 1.00 98.25 105 LEU A CA 1
ATOM 801 C C . LEU A 1 105 ? 2.198 -1.810 -1.583 1.00 98.25 105 LEU A C 1
ATOM 803 O O . LEU A 1 105 ? 1.310 -2.071 -0.778 1.00 98.25 105 LEU A O 1
ATOM 807 N N . GLN A 1 106 ? 3.486 -2.051 -1.329 1.00 98.25 106 GLN A N 1
ATOM 808 C CA . GLN A 1 106 ? 3.939 -2.633 -0.062 1.00 98.25 106 GLN A CA 1
ATOM 809 C C . GLN A 1 106 ? 3.612 -1.733 1.134 1.00 98.25 106 GLN A C 1
ATOM 811 O O . GLN A 1 106 ? 3.141 -2.221 2.159 1.00 98.25 106 GLN A O 1
ATOM 816 N N . THR A 1 107 ? 3.800 -0.416 1.003 1.00 98.25 107 THR A N 1
ATOM 817 C CA . THR A 1 107 ? 3.415 0.536 2.054 1.00 98.25 107 THR A CA 1
ATOM 818 C C . THR A 1 107 ? 1.909 0.521 2.312 1.00 98.25 107 THR A C 1
ATOM 820 O O . THR A 1 107 ? 1.492 0.458 3.466 1.00 98.25 107 THR A O 1
ATOM 823 N N . LEU A 1 108 ? 1.090 0.552 1.257 1.00 98.38 108 LEU A N 1
ATOM 824 C CA . LEU A 1 108 ? -0.368 0.516 1.392 1.00 98.38 108 LEU A CA 1
ATOM 825 C C . LEU A 1 108 ? -0.857 -0.800 2.007 1.00 98.38 108 LEU A C 1
ATOM 827 O O . LEU A 1 108 ? -1.757 -0.772 2.841 1.00 98.38 108 LEU A O 1
ATOM 831 N N . ALA A 1 109 ? -0.251 -1.931 1.641 1.00 97.94 109 ALA A N 1
ATOM 832 C CA . ALA A 1 109 ? -0.560 -3.226 2.240 1.00 97.94 109 ALA A CA 1
ATOM 833 C C . ALA A 1 109 ? -0.272 -3.228 3.751 1.00 97.94 109 ALA A C 1
ATOM 835 O O . ALA A 1 109 ? -1.145 -3.589 4.534 1.00 97.94 109 ALA A O 1
ATOM 836 N N . GLY A 1 110 ? 0.894 -2.721 4.172 1.00 98.50 110 GLY A N 1
ATOM 837 C CA . GLY A 1 110 ? 1.223 -2.598 5.597 1.00 98.50 110 GLY A CA 1
ATOM 838 C C . GLY A 1 110 ? 0.259 -1.682 6.359 1.00 98.50 110 GLY A C 1
ATOM 839 O O . GLY A 1 110 ? -0.190 -2.018 7.451 1.00 98.50 110 GLY A O 1
ATOM 840 N N . GLN A 1 111 ? -0.134 -0.553 5.759 1.00 98.44 111 GLN A N 1
ATOM 841 C CA . GLN A 1 111 ? -1.138 0.335 6.351 1.00 98.44 111 GLN A CA 1
ATOM 842 C C . GLN A 1 111 ? -2.504 -0.347 6.503 1.00 98.44 111 GLN A C 1
ATOM 844 O O . GLN A 1 111 ? -3.201 -0.096 7.486 1.00 98.44 111 GLN A O 1
ATOM 849 N N . LEU A 1 112 ? -2.899 -1.193 5.551 1.00 98.31 112 LEU A N 1
ATOM 850 C CA . LEU A 1 112 ? -4.156 -1.934 5.614 1.00 98.31 112 LEU A CA 1
ATOM 851 C C . LEU A 1 112 ? -4.138 -2.966 6.752 1.00 98.31 112 LEU A C 1
ATOM 853 O O . LEU A 1 112 ? -5.072 -2.989 7.551 1.00 98.31 112 LEU A O 1
ATOM 857 N N . ASP A 1 113 ? -3.044 -3.714 6.906 1.00 98.31 113 ASP A N 1
ATOM 858 C CA . ASP A 1 113 ? -2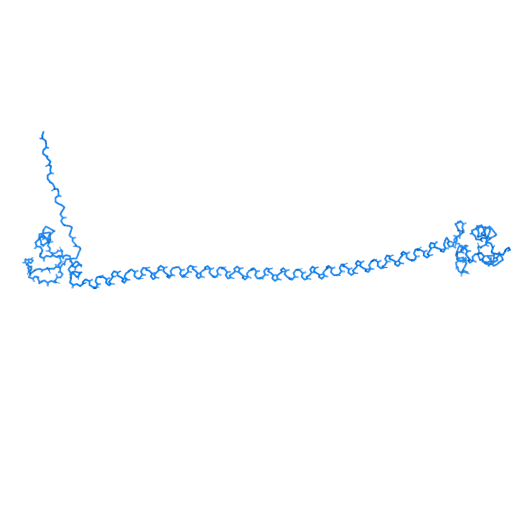.865 -4.671 8.009 1.00 98.31 113 ASP A CA 1
ATOM 859 C C . ASP A 1 113 ? -2.911 -3.987 9.391 1.00 98.31 113 ASP A C 1
ATOM 861 O O . ASP A 1 113 ? -3.530 -4.488 10.341 1.00 98.31 113 ASP A O 1
ATOM 865 N N . GLU A 1 114 ? -2.296 -2.806 9.516 1.00 98.19 114 GLU A N 1
ATOM 866 C CA . GLU A 1 114 ? -2.369 -1.988 10.732 1.00 98.19 114 GLU A CA 1
ATOM 867 C C . GLU A 1 114 ? -3.806 -1.548 11.036 1.00 98.19 114 GLU A C 1
ATOM 869 O O . GLU A 1 114 ? -4.250 -1.603 12.188 1.00 98.19 114 GLU A O 1
ATOM 874 N N . ARG A 1 115 ? -4.554 -1.112 10.012 1.00 98.06 115 ARG A N 1
ATOM 875 C CA . ARG A 1 115 ? -5.958 -0.709 10.170 1.00 98.06 115 ARG A CA 1
ATOM 876 C C . ARG A 1 115 ? -6.847 -1.887 10.547 1.00 98.06 115 ARG A C 1
ATOM 878 O O . ARG A 1 115 ? -7.665 -1.733 11.450 1.00 98.06 115 ARG A O 1
ATOM 885 N N . ASP A 1 116 ? -6.657 -3.052 9.940 1.00 98.44 116 ASP A N 1
ATOM 886 C CA . ASP A 1 116 ? -7.412 -4.262 10.273 1.00 98.44 116 ASP A CA 1
ATOM 887 C C . ASP A 1 116 ? -7.162 -4.705 11.717 1.00 98.44 116 ASP A C 1
ATOM 889 O O . ASP A 1 116 ? -8.091 -5.068 12.446 1.00 98.44 116 ASP A O 1
ATOM 893 N N . THR A 1 117 ? -5.913 -4.611 12.174 1.00 98.31 117 THR A N 1
ATOM 894 C CA . THR A 1 117 ? -5.556 -4.889 13.570 1.00 98.31 117 THR A CA 1
ATOM 895 C C . THR A 1 117 ? -6.234 -3.901 14.522 1.00 98.31 117 THR A C 1
ATOM 897 O O . THR A 1 117 ? -6.825 -4.312 15.525 1.00 98.31 117 THR A O 1
ATOM 900 N N . ALA A 1 118 ? -6.215 -2.606 14.193 1.00 98.12 118 ALA A N 1
ATOM 901 C CA . ALA A 1 118 ? -6.887 -1.576 14.981 1.00 98.12 118 ALA A CA 1
ATOM 902 C C . ALA A 1 118 ? -8.412 -1.779 15.029 1.00 98.12 118 ALA A C 1
ATOM 904 O O . ALA A 1 118 ? -9.015 -1.642 16.094 1.00 98.12 118 ALA A O 1
ATOM 905 N N . LEU A 1 119 ? -9.039 -2.161 13.911 1.00 98.44 119 LEU A N 1
ATOM 906 C CA . LEU A 1 119 ? -10.472 -2.455 13.853 1.00 98.44 119 LEU A CA 1
ATOM 907 C C . LEU A 1 119 ? -10.844 -3.650 14.734 1.00 98.44 119 LEU A C 1
ATOM 909 O O . LEU A 1 119 ? -11.814 -3.567 15.483 1.00 98.44 119 LEU A O 1
ATOM 913 N N . ARG A 1 120 ? -10.052 -4.730 14.722 1.00 98.19 120 ARG A N 1
ATOM 914 C CA . ARG A 1 120 ? -10.276 -5.878 15.621 1.00 98.19 120 ARG A CA 1
ATOM 915 C C . ARG A 1 120 ? -10.173 -5.483 17.094 1.00 98.19 120 ARG A C 1
ATOM 917 O O . ARG A 1 120 ? -10.990 -5.923 17.899 1.00 98.19 120 ARG A O 1
ATOM 924 N N . ALA A 1 121 ? -9.204 -4.637 17.444 1.00 98.19 121 ALA A N 1
ATOM 925 C CA . ALA A 1 121 ? -9.052 -4.139 18.809 1.00 98.19 121 ALA A CA 1
ATOM 926 C C . ALA A 1 121 ? -10.247 -3.269 19.242 1.00 98.19 121 ALA A C 1
ATOM 928 O O . ALA A 1 121 ? -10.764 -3.435 20.349 1.00 98.19 121 ALA A O 1
ATOM 929 N N . LEU A 1 122 ? -10.726 -2.386 18.360 1.00 98.38 122 LEU A N 1
ATOM 930 C CA . LEU A 1 122 ? -11.920 -1.574 18.609 1.00 98.38 122 LEU A CA 1
ATOM 931 C C . LEU A 1 122 ? -13.179 -2.434 18.752 1.00 98.38 122 LEU A C 1
ATOM 933 O O . LEU A 1 122 ? -13.968 -2.193 19.662 1.00 98.38 122 LEU A O 1
ATOM 937 N N . GLN A 1 123 ? -13.340 -3.463 17.918 1.00 98.31 123 GLN A N 1
ATOM 938 C CA . GLN A 1 123 ? -14.461 -4.399 18.008 1.00 98.31 123 GLN A CA 1
ATOM 939 C C . GLN A 1 123 ? -14.471 -5.121 19.363 1.00 98.31 123 GLN A C 1
ATOM 941 O O . GLN A 1 123 ? -15.490 -5.143 20.047 1.00 98.31 123 GLN A O 1
ATOM 946 N N . ALA A 1 124 ? -13.318 -5.630 19.807 1.00 98.31 124 ALA A N 1
ATOM 947 C CA . ALA A 1 124 ? -13.197 -6.281 21.110 1.00 98.31 124 ALA A CA 1
ATOM 948 C C . ALA A 1 124 ? -13.487 -5.317 22.277 1.00 98.31 124 ALA A C 1
ATOM 950 O O . ALA A 1 124 ? -14.121 -5.698 23.263 1.00 98.31 124 ALA A O 1
ATOM 951 N N . SER A 1 125 ? -13.046 -4.059 22.165 1.00 98.31 125 SER A N 1
ATOM 952 C CA . SER A 1 125 ? -13.346 -3.015 23.150 1.00 98.31 125 SER A CA 1
ATOM 953 C C . SER A 1 125 ? -14.845 -2.703 23.213 1.00 98.31 125 SER A C 1
ATOM 955 O O . SER A 1 125 ? -15.397 -2.578 24.309 1.00 98.31 125 SER A O 1
ATOM 957 N N . LEU A 1 126 ? -15.518 -2.645 22.061 1.00 98.31 126 LEU A N 1
ATOM 958 C CA . LEU A 1 126 ? -16.960 -2.437 21.976 1.00 98.31 126 LEU A CA 1
ATOM 959 C C . LEU A 1 126 ? -17.735 -3.591 22.622 1.00 98.31 126 LEU A C 1
ATOM 961 O O . LEU A 1 126 ? -18.621 -3.340 23.438 1.00 98.31 126 LEU A O 1
ATOM 965 N N . ASP A 1 127 ? -17.365 -4.837 22.324 1.00 98.38 127 ASP A N 1
ATOM 966 C CA . ASP A 1 127 ? -18.002 -6.024 22.903 1.00 98.38 127 ASP A CA 1
ATOM 967 C C . ASP A 1 127 ? -17.840 -6.058 24.434 1.00 98.38 127 ASP A C 1
ATOM 969 O O . ASP A 1 127 ? -18.771 -6.395 25.170 1.00 98.38 127 ASP A O 1
ATOM 973 N N . ALA A 1 128 ? -16.662 -5.678 24.941 1.00 98.25 128 ALA A N 1
ATOM 974 C CA . ALA A 1 128 ? -16.412 -5.577 26.378 1.00 98.25 128 ALA A CA 1
ATOM 975 C C . ALA A 1 128 ? -17.277 -4.487 27.034 1.00 98.25 128 ALA A C 1
ATOM 977 O O . ALA A 1 128 ? -17.888 -4.726 28.080 1.00 98.25 128 ALA A O 1
ATOM 978 N N . ALA A 1 129 ? -17.379 -3.314 26.402 1.00 98.12 129 ALA A N 1
ATOM 979 C CA . ALA A 1 129 ? -18.215 -2.218 26.882 1.00 98.12 129 ALA A CA 1
ATOM 980 C C . ALA A 1 129 ? -19.710 -2.582 26.877 1.00 98.12 129 ALA A C 1
ATOM 982 O O . ALA A 1 129 ? -20.428 -2.248 27.821 1.00 98.12 129 ALA A O 1
ATOM 983 N N . GLN A 1 130 ? -20.183 -3.309 25.858 1.00 98.19 130 GLN A N 1
ATOM 984 C CA . GLN A 1 130 ? -21.557 -3.816 25.797 1.00 98.19 130 GLN A CA 1
ATOM 985 C C . GLN A 1 130 ? -21.850 -4.787 26.944 1.00 98.19 130 GLN A C 1
ATOM 987 O O . GLN A 1 130 ? -22.805 -4.576 27.687 1.00 98.19 130 GLN A O 1
ATOM 992 N N . LYS A 1 131 ? -20.976 -5.772 27.184 1.00 98.00 131 LYS A N 1
ATOM 993 C CA . LYS A 1 131 ? -21.126 -6.699 28.321 1.00 98.00 131 LYS A CA 1
ATOM 994 C C . LYS A 1 131 ? -21.162 -5.973 29.665 1.00 98.00 131 LYS A C 1
ATOM 996 O O . LYS A 1 131 ? -21.951 -6.326 30.540 1.00 98.00 131 LYS A O 1
ATOM 1001 N N . GLN A 1 132 ? -20.321 -4.953 29.842 1.00 97.94 132 GLN A N 1
ATOM 1002 C CA . GLN A 1 132 ? -20.325 -4.144 31.059 1.00 97.94 132 GLN A CA 1
ATOM 1003 C C . GLN A 1 132 ? -21.637 -3.367 31.217 1.00 97.94 132 GLN A C 1
ATOM 1005 O O . GLN A 1 132 ? -22.183 -3.306 32.320 1.00 97.94 132 GLN A O 1
ATOM 1010 N N . ARG A 1 133 ? -22.157 -2.788 30.129 1.00 98.25 133 ARG A N 1
ATOM 1011 C CA . ARG A 1 133 ? -23.451 -2.098 30.124 1.00 98.25 133 ARG A CA 1
ATOM 1012 C C . ARG A 1 133 ? -24.582 -3.042 30.525 1.00 98.25 133 ARG A C 1
ATOM 1014 O O . ARG A 1 133 ? -25.369 -2.674 31.392 1.00 98.25 133 ARG A O 1
ATOM 1021 N N . ASP A 1 134 ? -24.636 -4.237 29.946 1.00 97.81 134 ASP A N 1
ATOM 1022 C CA . ASP A 1 134 ? -25.684 -5.220 30.235 1.0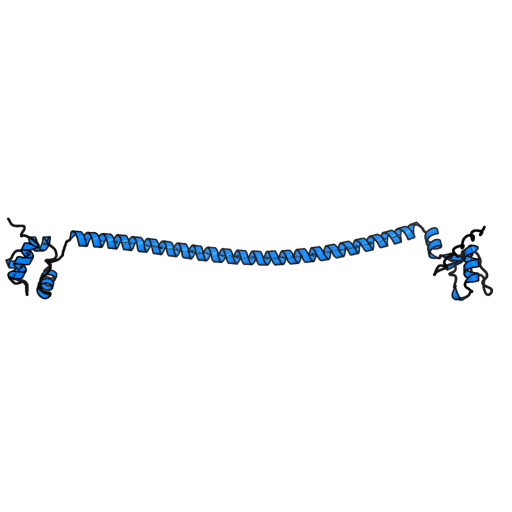0 97.81 134 ASP A CA 1
ATOM 1023 C C . ASP A 1 134 ? -25.609 -5.697 31.691 1.00 97.81 134 ASP A C 1
ATOM 1025 O O . ASP A 1 134 ? -26.613 -5.707 32.403 1.00 97.81 134 ASP A O 1
ATOM 1029 N N . GLY A 1 135 ? -24.400 -5.981 32.186 1.00 98.06 135 GLY A N 1
ATOM 1030 C CA . GLY A 1 135 ? -24.187 -6.326 33.592 1.00 98.06 135 GLY A CA 1
ATOM 1031 C C . GLY A 1 135 ? -24.596 -5.205 34.555 1.00 98.06 135 GLY A C 1
ATOM 1032 O O . GLY A 1 135 ? -25.145 -5.470 35.623 1.00 98.06 135 GLY A O 1
ATOM 1033 N N . ASN A 1 136 ? -24.367 -3.943 34.187 1.00 97.56 136 ASN A N 1
ATOM 1034 C CA . ASN A 1 136 ? -24.833 -2.801 34.973 1.00 97.56 136 ASN A CA 1
ATOM 1035 C C . ASN A 1 136 ? -26.358 -2.641 34.916 1.00 97.56 136 ASN A C 1
ATOM 1037 O O . ASN A 1 136 ? -26.959 -2.326 35.939 1.00 97.56 136 ASN A O 1
ATOM 1041 N N . ALA A 1 137 ? -26.989 -2.882 33.765 1.00 97.38 137 ALA A N 1
ATOM 1042 C CA . ALA A 1 137 ? -28.443 -2.832 33.631 1.00 97.38 137 ALA A CA 1
ATOM 1043 C C . ALA A 1 137 ? -29.132 -3.876 34.529 1.00 97.38 137 ALA A C 1
ATOM 1045 O O . ALA A 1 137 ? -30.108 -3.552 35.202 1.00 97.38 137 ALA A O 1
ATOM 1046 N N . GLU A 1 138 ? -28.587 -5.092 34.617 1.00 97.31 138 GLU A N 1
ATOM 1047 C CA . GLU A 1 138 ? -29.108 -6.120 35.530 1.00 97.31 138 GLU A CA 1
ATOM 1048 C C . GLU A 1 138 ? -28.920 -5.766 37.008 1.00 97.31 138 GLU A C 1
ATOM 1050 O O . GLU A 1 138 ? -29.819 -5.976 37.826 1.00 97.31 138 GLU A O 1
ATOM 1055 N N . LYS A 1 139 ? -27.781 -5.162 37.371 1.00 96.38 139 LYS A N 1
ATOM 1056 C CA . LYS A 1 139 ? -27.588 -4.636 38.732 1.00 96.38 139 LYS A CA 1
ATOM 1057 C C . LYS A 1 139 ? -28.624 -3.571 39.075 1.00 96.38 139 LYS A C 1
ATOM 1059 O O . LYS A 1 139 ? -29.161 -3.600 40.176 1.00 96.38 139 LYS A O 1
ATOM 1064 N N . VAL A 1 140 ? -28.916 -2.661 38.144 1.00 97.00 140 VAL A N 1
ATOM 1065 C CA . VAL A 1 140 ? -29.947 -1.632 38.338 1.00 97.00 140 VAL A CA 1
ATOM 1066 C C . VAL A 1 140 ? -31.313 -2.278 38.555 1.00 97.00 140 VAL A C 1
ATOM 1068 O O . VAL A 1 140 ? -31.934 -1.988 39.569 1.00 97.00 140 VAL A O 1
ATOM 1071 N N . ARG A 1 141 ? -31.731 -3.225 37.704 1.00 96.31 141 ARG A N 1
ATOM 1072 C CA . ARG A 1 141 ? -33.000 -3.959 37.890 1.00 96.31 141 ARG A CA 1
ATOM 1073 C C . ARG A 1 141 ? -33.084 -4.658 39.244 1.00 96.31 141 ARG A C 1
ATOM 1075 O O . ARG A 1 141 ? -34.123 -4.633 39.894 1.00 96.31 141 ARG A O 1
ATOM 1082 N N . THR A 1 142 ? -31.984 -5.270 39.676 1.00 96.06 142 THR A N 1
ATOM 1083 C CA . THR A 1 142 ? -31.913 -5.953 40.974 1.00 96.06 142 THR A CA 1
ATOM 1084 C C . THR A 1 142 ? -32.094 -4.962 42.125 1.00 96.06 142 THR A C 1
ATOM 1086 O O . THR A 1 142 ? -32.885 -5.212 43.031 1.00 96.06 142 THR A O 1
ATOM 1089 N N . LEU A 1 143 ? -31.400 -3.822 42.077 1.00 94.75 143 LEU A N 1
ATOM 1090 C CA . LEU A 1 143 ? -31.523 -2.763 43.081 1.00 94.75 143 LEU A CA 1
ATOM 1091 C C . LEU A 1 143 ? -32.915 -2.122 43.080 1.00 94.75 143 LEU A C 1
ATOM 1093 O O . LEU A 1 143 ? -33.442 -1.826 44.146 1.00 94.75 143 LEU A O 1
ATOM 1097 N N . GLU A 1 144 ? -33.526 -1.931 41.911 1.00 93.62 144 GLU A N 1
ATOM 1098 C CA . GLU A 1 144 ? -34.904 -1.447 41.783 1.00 93.62 144 GLU A CA 1
ATOM 1099 C C . GLU A 1 144 ? -35.903 -2.425 42.412 1.00 93.62 144 GLU A C 1
ATOM 1101 O O . GLU A 1 144 ? -36.787 -1.997 43.151 1.00 93.62 144 GLU A O 1
ATOM 1106 N N . GLY A 1 145 ? -35.729 -3.733 42.190 1.00 91.75 145 GLY A N 1
ATOM 1107 C CA . GLY A 1 145 ? -36.534 -4.774 42.834 1.00 91.75 145 GLY A CA 1
ATOM 1108 C C . GLY A 1 145 ? -36.391 -4.761 44.356 1.00 91.75 145 GLY A C 1
ATOM 1109 O O . GLY A 1 145 ? -37.390 -4.693 45.068 1.00 91.75 145 GLY A O 1
ATOM 1110 N N . GLN A 1 146 ? -35.153 -4.723 44.858 1.00 88.31 146 GLN A N 1
ATOM 1111 C CA . GLN A 1 146 ? -34.878 -4.607 46.294 1.00 88.31 146 GLN A CA 1
ATOM 1112 C C . GLN A 1 146 ? -35.492 -3.335 46.887 1.00 88.31 146 GLN A C 1
ATOM 1114 O O . GLN A 1 146 ? -36.089 -3.371 47.960 1.00 88.31 146 GLN A O 1
ATOM 1119 N N . LEU A 1 147 ? -35.377 -2.202 46.193 1.00 84.81 147 LEU A N 1
ATOM 1120 C CA . LEU A 1 147 ? -35.955 -0.942 46.642 1.00 84.81 147 LEU A CA 1
ATOM 1121 C C . LEU A 1 147 ? -37.485 -1.012 46.692 1.00 84.81 147 LEU A C 1
ATOM 1123 O O . LEU A 1 147 ? -38.074 -0.525 47.656 1.00 84.81 147 LEU A O 1
ATOM 1127 N N . ALA A 1 148 ? -38.126 -1.626 45.696 1.00 80.50 148 ALA A N 1
ATOM 1128 C CA . ALA A 1 148 ? -39.569 -1.840 45.692 1.00 80.50 148 ALA A CA 1
ATOM 1129 C C . ALA A 1 148 ? -40.005 -2.726 46.871 1.00 80.50 148 ALA A C 1
ATOM 1131 O O . ALA A 1 148 ? -40.947 -2.376 47.581 1.00 80.50 148 ALA A O 1
ATOM 1132 N N . GLU A 1 149 ? -39.281 -3.813 47.151 1.00 74.06 149 GLU A N 1
ATOM 1133 C CA . GLU A 1 149 ? -39.516 -4.655 48.331 1.00 74.06 149 GLU A CA 1
ATOM 1134 C C . GLU A 1 149 ? -39.406 -3.838 49.629 1.00 74.06 149 GLU A C 1
ATOM 1136 O O . GLU A 1 149 ? -40.344 -3.827 50.431 1.00 74.06 149 GLU A O 1
ATOM 1141 N N . PHE A 1 150 ? -38.334 -3.058 49.802 1.00 76.38 150 PHE A N 1
ATOM 1142 C CA . PHE A 1 150 ? -38.182 -2.156 50.950 1.00 76.38 150 PHE A CA 1
ATOM 1143 C C . PHE A 1 150 ? -39.325 -1.138 51.067 1.00 76.38 150 PHE A C 1
ATOM 1145 O O . PHE A 1 150 ? -39.804 -0.881 52.171 1.00 76.38 150 PHE A O 1
ATOM 1152 N N . GLN A 1 151 ? -39.794 -0.572 49.953 1.00 72.50 151 GLN A N 1
ATOM 1153 C CA . GLN A 1 151 ? -40.914 0.372 49.949 1.00 72.50 151 GLN A CA 1
ATOM 1154 C C . GLN A 1 151 ? -42.236 -0.296 50.351 1.00 72.50 151 GLN A C 1
ATOM 1156 O O . GLN A 1 151 ? -43.013 0.299 51.099 1.00 72.50 151 GLN A O 1
ATOM 1161 N N . THR A 1 152 ? -42.487 -1.537 49.918 1.00 65.38 152 THR A N 1
ATOM 1162 C CA . THR A 1 152 ? -43.697 -2.289 50.305 1.00 65.38 152 THR A CA 1
ATOM 1163 C C . THR A 1 152 ? -43.711 -2.699 51.777 1.00 65.38 152 THR A C 1
ATOM 1165 O O . THR A 1 152 ? -44.780 -2.739 52.387 1.00 65.38 152 THR A O 1
ATOM 1168 N N . LEU A 1 153 ? -42.542 -2.937 52.379 1.00 61.22 153 LEU A N 1
ATOM 1169 C CA . LEU A 1 153 ? -42.413 -3.213 53.815 1.00 61.22 153 LEU A CA 1
ATOM 1170 C C . LEU A 1 153 ? -42.732 -1.980 54.686 1.00 61.22 153 LEU A C 1
ATOM 1172 O O . LEU A 1 153 ? -42.981 -2.119 55.887 1.00 61.22 153 LEU A O 1
ATOM 1176 N N . GLY A 1 154 ? -42.800 -0.789 54.077 1.00 58.56 154 GLY A N 1
ATOM 1177 C CA . GLY A 1 154 ? -43.043 0.479 54.757 1.00 58.56 154 GLY A CA 1
ATOM 1178 C C . GLY A 1 154 ? -41.902 0.859 55.711 1.00 58.56 154 GLY A C 1
ATOM 1179 O O . GLY A 1 154 ? -40.877 0.180 55.777 1.00 58.56 154 GLY A O 1
ATOM 1180 N N . PRO A 1 155 ? -42.038 1.959 56.475 1.00 64.62 155 PRO A N 1
ATOM 1181 C CA . PRO A 1 155 ? -41.096 2.256 57.547 1.00 64.62 155 PRO A CA 1
ATOM 1182 C C . PRO A 1 155 ? -40.970 1.038 58.478 1.00 64.62 155 PRO A C 1
ATOM 1184 O O . PRO A 1 155 ? -41.963 0.495 58.958 1.00 64.62 155 PRO A O 1
ATOM 1187 N N . LEU A 1 156 ? -39.743 0.570 58.712 1.00 74.94 156 LEU A N 1
ATOM 1188 C CA . LEU A 1 156 ? -39.517 -0.630 59.526 1.00 74.94 156 LEU A CA 1
ATOM 1189 C C . LEU A 1 156 ? -39.957 -0.403 60.980 1.00 74.94 156 LEU A C 1
ATOM 1191 O O . LEU A 1 156 ? -40.436 -1.318 61.634 1.00 74.94 156 LEU A O 1
ATOM 1195 N N . LEU A 1 157 ? -39.828 0.827 61.479 1.00 80.19 157 LEU A N 1
ATOM 1196 C CA . LEU A 1 157 ? -40.231 1.255 62.817 1.00 80.19 157 LEU A CA 1
ATOM 1197 C C . LEU A 1 157 ? -40.579 2.755 62.780 1.00 80.19 157 LEU A C 1
ATOM 1199 O O . LEU A 1 157 ? -39.973 3.475 61.974 1.00 80.19 157 LEU A O 1
ATOM 1203 N N . PRO A 1 158 ? -41.487 3.251 63.642 1.00 84.00 158 PRO A N 1
ATOM 1204 C CA . PRO A 1 158 ? -41.816 4.670 63.695 1.00 84.00 158 PRO A CA 1
ATOM 1205 C C . PRO A 1 158 ? -40.595 5.534 64.022 1.00 84.00 158 PRO A C 1
ATOM 1207 O O . PRO A 1 158 ? -39.628 5.107 64.669 1.00 84.00 158 PRO A O 1
ATOM 1210 N N . GLU A 1 159 ? -40.639 6.777 63.559 1.00 80.19 159 GLU A N 1
ATOM 1211 C CA . GLU A 1 159 ? -39.661 7.793 63.934 1.00 80.19 159 GLU A CA 1
ATOM 1212 C C . GLU A 1 159 ? -39.862 8.225 65.400 1.00 80.19 159 GLU A C 1
ATOM 1214 O O . GLU A 1 159 ? -40.950 8.111 65.964 1.00 80.19 159 GLU A O 1
ATOM 1219 N N . GLY A 1 160 ? -38.793 8.689 66.057 1.00 80.69 160 GLY A N 1
ATOM 1220 C CA . GLY A 1 160 ? -38.858 9.157 67.449 1.00 80.69 160 GLY A CA 1
ATOM 1221 C C . GLY A 1 160 ? -38.808 8.065 68.530 1.00 80.69 160 GLY A C 1
ATOM 1222 O O . GLY A 1 160 ? -39.155 8.344 69.684 1.00 80.69 160 GLY A O 1
ATOM 1223 N N . LEU A 1 161 ? -38.383 6.846 68.175 1.00 84.88 161 LEU A N 1
ATOM 1224 C CA . LEU A 1 161 ? -37.925 5.821 69.124 1.00 84.88 161 LEU A CA 1
ATOM 1225 C C . LEU A 1 161 ? -36.466 6.089 69.523 1.00 84.88 161 LEU A C 1
ATOM 1227 O O . LEU A 1 161 ? -35.678 6.573 68.709 1.00 84.88 161 LEU A O 1
ATOM 1231 N N . THR A 1 162 ? -36.089 5.745 70.755 1.00 87.12 162 THR A N 1
ATOM 1232 C CA . THR A 1 162 ? -34.685 5.814 71.185 1.00 87.12 162 THR A CA 1
ATOM 1233 C C . THR A 1 162 ? -33.840 4.767 70.439 1.00 87.12 162 THR A C 1
ATOM 1235 O O . THR A 1 162 ? -34.377 3.734 70.022 1.00 87.12 162 THR A O 1
ATOM 1238 N N . PRO A 1 163 ? -32.520 4.985 70.263 1.00 84.50 163 PRO A N 1
ATOM 1239 C CA . PRO A 1 163 ? -31.642 4.012 69.609 1.00 84.50 163 PRO A CA 1
ATOM 1240 C C . PRO A 1 163 ? -31.688 2.620 70.254 1.00 84.50 163 PRO A C 1
ATOM 1242 O O . PRO A 1 163 ? -31.728 1.624 69.533 1.00 84.50 163 PRO A O 1
ATOM 1245 N N . ASN A 1 164 ? -31.756 2.550 71.589 1.00 82.75 164 ASN A N 1
ATOM 1246 C CA . ASN A 1 164 ? -31.835 1.281 72.312 1.00 82.75 164 ASN A CA 1
ATOM 1247 C C . ASN A 1 164 ? -33.173 0.571 72.087 1.00 82.75 164 ASN A C 1
ATOM 1249 O O . ASN A 1 164 ? -33.168 -0.587 71.695 1.00 82.75 164 ASN A O 1
ATOM 1253 N N . ALA A 1 165 ? -34.307 1.273 72.212 1.00 84.38 165 ALA A N 1
ATOM 1254 C CA . ALA A 1 165 ? -35.620 0.683 71.942 1.00 84.38 165 ALA A CA 1
ATOM 1255 C C . ALA A 1 165 ? -35.716 0.156 70.502 1.00 84.38 165 ALA A C 1
ATOM 1257 O O . ALA A 1 165 ? -36.252 -0.921 70.251 1.00 84.38 165 ALA A O 1
ATOM 1258 N N . ARG A 1 166 ? -35.152 0.902 69.539 1.00 83.06 166 ARG A N 1
ATOM 1259 C CA . ARG A 1 166 ? -35.072 0.483 68.135 1.00 83.06 166 ARG A CA 1
ATOM 1260 C C . ARG A 1 166 ? -34.239 -0.792 67.977 1.00 83.06 166 ARG A C 1
ATOM 1262 O O . ARG A 1 166 ? -34.642 -1.675 67.228 1.00 83.06 166 ARG A O 1
ATOM 1269 N N . LYS A 1 167 ? -33.106 -0.892 68.675 1.00 84.12 167 LYS A N 1
ATOM 1270 C CA . LYS A 1 167 ? -32.251 -2.083 68.675 1.00 84.12 167 LYS A CA 1
ATOM 1271 C C . LYS A 1 167 ? -32.976 -3.296 69.271 1.00 84.12 167 LYS A C 1
ATOM 1273 O O . LYS A 1 167 ? -33.043 -4.317 68.594 1.00 84.12 167 LYS A O 1
ATOM 1278 N N . SER A 1 168 ? -33.594 -3.159 70.446 1.00 87.75 168 SER A N 1
ATOM 1279 C CA . SER A 1 168 ? -34.335 -4.241 71.111 1.00 87.75 168 SER A CA 1
ATOM 1280 C C . SER A 1 168 ? -35.488 -4.774 70.254 1.00 87.75 168 SER A C 1
ATOM 1282 O O . SER A 1 168 ? -35.691 -5.981 70.164 1.00 87.75 168 SER A O 1
ATOM 1284 N N . LEU A 1 169 ? -36.217 -3.892 69.558 1.00 85.75 169 LEU A N 1
ATOM 1285 C CA . LEU A 1 169 ? -37.294 -4.288 68.641 1.00 85.75 169 LEU A CA 1
ATOM 1286 C C . LEU A 1 169 ? -36.775 -5.055 67.417 1.00 85.75 169 LEU A C 1
ATOM 1288 O O . LEU A 1 169 ? -37.412 -6.013 66.986 1.00 85.75 169 LEU A O 1
ATOM 1292 N N . ILE A 1 170 ? -35.627 -4.652 66.863 1.00 83.88 170 ILE A N 1
ATOM 1293 C CA . ILE A 1 170 ? -34.997 -5.351 65.732 1.00 83.88 170 ILE A CA 1
ATOM 1294 C C . ILE A 1 170 ? -34.486 -6.727 66.168 1.00 83.88 170 ILE A C 1
ATOM 1296 O O . ILE A 1 170 ? -34.735 -7.709 65.473 1.00 83.88 170 ILE A O 1
ATOM 1300 N N . GLU A 1 171 ? -33.811 -6.812 67.316 1.00 84.56 171 GLU A N 1
ATOM 1301 C CA . GLU A 1 171 ? -33.281 -8.071 67.859 1.00 84.56 171 GLU A CA 1
ATOM 1302 C C . GLU A 1 171 ? -34.396 -9.063 68.211 1.00 84.56 171 GLU A C 1
ATOM 1304 O O . GLU A 1 171 ? -34.247 -10.263 67.986 1.00 84.56 171 GLU A O 1
ATOM 1309 N N . ALA A 1 172 ? -35.545 -8.563 68.669 1.00 87.19 172 ALA A N 1
ATOM 1310 C CA . ALA A 1 172 ? -36.738 -9.363 68.928 1.00 87.19 172 ALA A CA 1
ATOM 1311 C C . ALA A 1 172 ? -37.574 -9.682 67.671 1.00 87.19 172 ALA A C 1
ATOM 1313 O O . ALA A 1 172 ? -38.596 -10.358 67.767 1.00 87.19 172 ALA A O 1
ATOM 1314 N N . GLY A 1 173 ? -37.166 -9.212 66.486 1.00 84.62 173 GLY A N 1
ATOM 1315 C CA . GLY A 1 173 ? -37.845 -9.501 65.220 1.00 84.62 173 GLY A CA 1
ATOM 1316 C C . GLY A 1 173 ? -39.123 -8.691 64.963 1.00 84.62 173 GLY A C 1
ATOM 1317 O O . GLY A 1 173 ? -39.842 -8.972 64.003 1.00 84.62 173 GLY A O 1
ATOM 1318 N N . PHE A 1 174 ? -39.407 -7.654 65.757 1.00 86.12 174 PHE A N 1
ATOM 1319 C CA . PHE A 1 174 ? -40.544 -6.748 65.560 1.00 86.12 174 PHE A CA 1
ATOM 1320 C C . PHE A 1 174 ? -40.233 -5.673 64.516 1.00 86.12 174 PHE A C 1
ATOM 1322 O O . PHE A 1 174 ? -40.217 -4.475 64.800 1.00 86.12 174 PHE A O 1
ATOM 1329 N N . VAL A 1 175 ? -39.971 -6.109 63.285 1.00 80.81 175 VAL A N 1
ATOM 1330 C CA . VAL A 1 175 ? -39.618 -5.226 62.173 1.00 80.81 175 VAL A CA 1
ATOM 1331 C C . VAL A 1 175 ? -40.814 -5.080 61.227 1.00 80.81 175 VAL A C 1
ATOM 1333 O O . VAL A 1 175 ? -41.316 -6.052 60.669 1.00 80.81 175 VAL A O 1
ATOM 1336 N N . GLY A 1 176 ? -41.270 -3.845 61.035 1.00 79.94 176 GLY A N 1
ATOM 1337 C CA . GLY A 1 176 ? -42.379 -3.479 60.159 1.00 79.94 176 GLY A CA 1
ATOM 1338 C C . GLY A 1 176 ? -43.743 -3.464 60.854 1.00 79.94 176 GLY A C 1
ATOM 1339 O O . GLY A 1 176 ? -43.952 -4.036 61.927 1.00 79.94 176 GLY A O 1
ATOM 1340 N N . LYS A 1 177 ? -44.716 -2.811 60.207 1.00 82.50 177 LYS A N 1
ATOM 1341 C CA . LYS A 1 177 ? -46.076 -2.647 60.752 1.00 82.50 177 LYS A CA 1
ATOM 1342 C C . LYS A 1 177 ? -46.779 -3.974 61.033 1.00 82.50 177 LYS A C 1
ATOM 1344 O O . LYS A 1 177 ? -47.503 -4.074 62.013 1.00 82.50 177 LYS A O 1
ATOM 1349 N N . GLN A 1 178 ? -46.571 -4.995 60.201 1.00 81.69 178 GLN A N 1
ATOM 1350 C CA . GLN A 1 178 ? -47.249 -6.284 60.367 1.00 81.69 178 GLN A CA 1
ATOM 1351 C C . GLN A 1 178 ? -46.770 -7.060 61.600 1.00 81.69 178 GLN A C 1
ATOM 1353 O O . GLN A 1 178 ? -47.597 -7.636 62.302 1.00 81.69 178 GLN A O 1
ATOM 1358 N N . ALA A 1 179 ? -45.461 -7.069 61.876 1.00 83.88 179 ALA A N 1
ATOM 1359 C CA . ALA A 1 179 ? -44.917 -7.725 63.063 1.00 83.88 179 ALA A CA 1
ATOM 1360 C C . ALA A 1 179 ? -45.395 -7.013 64.338 1.00 83.88 179 ALA A C 1
ATOM 1362 O O . ALA A 1 179 ? -45.869 -7.657 65.271 1.00 83.88 179 ALA A O 1
ATOM 1363 N N . LEU A 1 180 ? -45.373 -5.676 64.328 1.00 86.31 180 LEU A N 1
ATOM 1364 C CA . LEU A 1 180 ? -45.875 -4.858 65.432 1.00 86.31 180 LEU A CA 1
ATOM 1365 C C . LEU A 1 180 ? -47.384 -5.021 65.664 1.00 86.31 180 LEU A C 1
ATOM 1367 O O . LEU A 1 180 ? -47.808 -5.118 66.811 1.00 86.31 180 LEU A O 1
ATOM 1371 N N . ALA A 1 181 ? -48.196 -5.097 64.605 1.00 86.38 181 ALA A N 1
ATOM 1372 C CA . ALA A 1 181 ? -49.651 -5.255 64.709 1.00 86.38 181 ALA A CA 1
ATOM 1373 C C . ALA A 1 181 ? -50.083 -6.606 65.311 1.00 86.38 181 ALA A C 1
ATOM 1375 O O . ALA A 1 181 ? -51.198 -6.717 65.822 1.00 86.38 181 ALA A O 1
ATOM 1376 N N . ARG A 1 182 ? -49.216 -7.628 65.239 1.00 87.19 182 ARG A N 1
ATOM 1377 C CA . ARG A 1 182 ? -49.438 -8.964 65.819 1.00 87.19 182 ARG A CA 1
ATOM 1378 C C . ARG A 1 182 ? -48.917 -9.096 67.248 1.00 87.19 182 ARG A C 1
ATOM 1380 O O . ARG A 1 182 ? -49.439 -9.918 67.990 1.00 87.19 182 ARG A O 1
ATOM 1387 N N . ALA A 1 183 ? -47.903 -8.315 67.612 1.00 89.75 183 ALA A N 1
ATOM 1388 C CA . ALA A 1 183 ? -47.350 -8.293 68.959 1.00 89.75 183 ALA A CA 1
ATOM 1389 C C . ALA A 1 183 ? -48.386 -7.764 69.954 1.00 89.75 183 ALA A C 1
ATOM 1391 O O . ALA A 1 183 ? -49.070 -6.782 69.662 1.00 89.75 183 ALA A O 1
ATOM 1392 N N . THR A 1 184 ? -48.465 -8.343 71.145 1.00 91.62 184 THR A N 1
ATOM 1393 C CA . THR A 1 184 ? -49.246 -7.810 72.270 1.00 91.62 184 THR A CA 1
ATOM 1394 C C . THR A 1 184 ? -48.492 -6.685 72.985 1.00 91.62 184 THR A C 1
ATOM 1396 O O . THR A 1 184 ? -47.272 -6.566 72.887 1.00 91.62 184 THR A O 1
ATOM 1399 N N . ASP A 1 185 ? -49.216 -5.822 73.705 1.00 91.00 185 ASP A N 1
ATOM 1400 C CA . ASP A 1 185 ? -48.582 -4.755 74.498 1.00 91.00 185 ASP A CA 1
ATOM 1401 C C . ASP A 1 185 ? -47.635 -5.321 75.557 1.00 91.00 185 ASP A C 1
ATOM 1403 O O . ASP A 1 185 ? -46.634 -4.688 75.880 1.00 91.00 185 ASP A O 1
ATOM 1407 N N . GLU A 1 186 ? -47.948 -6.506 76.079 1.00 90.00 186 GLU A N 1
ATOM 1408 C CA . GLU A 1 186 ? -47.140 -7.171 77.093 1.00 90.00 186 GLU A CA 1
ATOM 1409 C C . GLU A 1 186 ? -45.829 -7.683 76.501 1.00 90.00 186 GLU A C 1
ATOM 1411 O O . GLU A 1 186 ? -44.766 -7.372 77.026 1.00 90.00 186 GLU A O 1
ATOM 1416 N N . GLU A 1 187 ? -45.877 -8.356 75.347 1.00 91.00 187 GLU A N 1
ATOM 1417 C CA . GLU A 1 187 ? -44.671 -8.797 74.636 1.00 91.00 187 GLU A CA 1
ATOM 1418 C C . GLU A 1 187 ? -43.746 -7.619 74.313 1.00 91.00 187 GLU A C 1
ATOM 1420 O O . GLU A 1 187 ? -42.546 -7.699 74.561 1.00 91.00 187 GLU A O 1
ATOM 1425 N N . LEU A 1 188 ? -44.289 -6.490 73.848 1.00 90.50 188 LEU A N 1
ATOM 1426 C CA . LEU A 1 188 ? -43.480 -5.301 73.570 1.00 90.50 188 LEU A CA 1
ATOM 1427 C C . LEU A 1 188 ? -42.844 -4.708 74.837 1.00 90.50 188 LEU A C 1
ATOM 1429 O O . LEU A 1 188 ? -41.712 -4.242 74.771 1.00 90.50 188 LEU A O 1
ATOM 1433 N N . ARG A 1 189 ? -43.532 -4.739 75.986 1.00 90.88 189 ARG A N 1
ATOM 1434 C CA . ARG A 1 189 ? -43.011 -4.226 77.270 1.00 90.88 189 ARG A CA 1
ATOM 1435 C C . ARG A 1 189 ? -41.953 -5.120 77.910 1.00 90.88 189 ARG A C 1
ATOM 1437 O O . ARG A 1 189 ? -41.215 -4.636 78.761 1.00 90.88 189 ARG A O 1
ATOM 1444 N N . THR A 1 190 ? -41.873 -6.393 77.520 1.00 92.56 190 THR A N 1
ATOM 1445 C CA . THR A 1 190 ? -40.806 -7.295 77.995 1.00 92.56 190 THR A CA 1
ATOM 1446 C C . THR A 1 190 ? -39.439 -6.987 77.384 1.00 92.56 190 THR A C 1
ATOM 1448 O O . THR A 1 190 ? -38.434 -7.513 77.855 1.00 92.56 190 THR A O 1
ATOM 1451 N N . LEU A 1 191 ? -39.385 -6.135 76.355 1.00 90.69 191 LEU A N 1
ATOM 1452 C CA . LEU A 1 191 ? -38.147 -5.746 75.695 1.00 90.69 191 LEU A CA 1
ATOM 1453 C C . LEU A 1 191 ? -37.445 -4.606 76.432 1.00 90.69 191 LEU A C 1
ATOM 1455 O O . LEU A 1 191 ? -38.064 -3.607 76.809 1.00 90.69 191 LEU A O 1
ATOM 1459 N N . ASP A 1 192 ? -36.123 -4.725 76.544 1.00 90.38 192 ASP A N 1
ATOM 1460 C CA . ASP A 1 192 ? -35.281 -3.701 77.154 1.00 90.38 192 ASP A CA 1
ATOM 1461 C C . ASP A 1 192 ? -35.472 -2.345 76.462 1.00 90.38 192 ASP A C 1
ATOM 1463 O O . ASP A 1 192 ? -35.493 -2.239 75.231 1.00 90.38 192 ASP A O 1
ATOM 1467 N N . ASP A 1 193 ? -35.611 -1.292 77.269 1.00 88.19 193 ASP A N 1
ATOM 1468 C CA . ASP A 1 193 ? -35.814 0.096 76.838 1.00 88.19 193 ASP A CA 1
ATOM 1469 C C . ASP A 1 193 ? -37.118 0.375 76.047 1.00 88.19 193 ASP A C 1
ATOM 1471 O O . ASP A 1 193 ? -37.315 1.485 75.535 1.00 88.19 193 ASP A O 1
ATOM 1475 N N . VAL A 1 194 ? -38.073 -0.565 76.001 1.00 89.75 194 VAL A N 1
ATOM 1476 C CA . VAL A 1 194 ? -39.412 -0.362 75.411 1.00 89.75 194 VAL A CA 1
ATOM 1477 C C . VAL A 1 194 ? -40.430 0.030 76.491 1.00 89.75 194 VAL A C 1
ATOM 1479 O O . VAL A 1 194 ? -41.243 -0.756 76.969 1.00 89.75 194 VAL A O 1
ATOM 1482 N N . GLY A 1 195 ? -40.394 1.306 76.888 1.00 90.81 195 GLY A N 1
ATOM 1483 C CA . GLY A 1 195 ? -41.324 1.862 77.877 1.00 90.81 195 GLY A CA 1
ATOM 1484 C C . GLY A 1 195 ? -42.754 2.109 77.353 1.00 90.81 195 GLY A C 1
ATOM 1485 O O . GLY A 1 195 ? -42.998 2.081 76.144 1.00 90.81 195 GLY A O 1
ATOM 1486 N N . PRO A 1 196 ? -43.714 2.457 78.236 1.00 88.44 196 PRO A N 1
ATOM 1487 C CA . PRO A 1 196 ? -45.116 2.684 77.866 1.00 88.44 196 PRO A CA 1
ATOM 1488 C C . PRO A 1 196 ? -45.307 3.712 76.742 1.00 88.44 196 PRO A C 1
ATOM 1490 O O . PRO A 1 196 ? -46.087 3.482 75.826 1.00 88.44 196 PRO A O 1
ATOM 1493 N N . GLY A 1 197 ? -44.545 4.813 76.763 1.00 88.88 197 GLY A N 1
ATOM 1494 C CA . GLY A 1 197 ? -44.595 5.832 75.707 1.00 88.88 197 GLY A CA 1
ATOM 1495 C C . GLY A 1 197 ? -44.066 5.342 74.355 1.00 88.88 197 GLY A C 1
ATOM 1496 O O . GLY A 1 197 ? -44.539 5.787 73.312 1.00 88.88 197 GLY A O 1
ATOM 1497 N N . THR A 1 198 ? -43.120 4.399 74.358 1.00 90.69 198 THR A N 1
ATOM 1498 C CA . THR A 1 198 ? -42.628 3.722 73.151 1.00 90.69 198 THR A CA 1
ATOM 1499 C C . THR A 1 198 ? -43.728 2.830 72.576 1.00 90.69 198 THR A C 1
ATOM 1501 O O . THR A 1 198 ? -44.010 2.919 71.385 1.00 90.69 198 THR A O 1
ATOM 1504 N N . VAL A 1 199 ? -44.414 2.048 73.419 1.00 91.62 199 VAL A N 1
ATOM 1505 C CA . VAL A 1 199 ? -45.543 1.192 73.007 1.00 91.62 199 VAL A CA 1
ATOM 1506 C C . VAL A 1 199 ? -46.681 2.013 72.400 1.00 91.62 199 VAL A C 1
ATOM 1508 O O . VAL A 1 199 ? -47.175 1.651 71.336 1.00 91.62 199 VAL A O 1
ATOM 1511 N N . THR A 1 200 ? -47.044 3.155 72.993 1.00 91.56 200 THR A N 1
ATOM 1512 C CA . THR A 1 200 ? -48.063 4.053 72.421 1.00 91.56 200 THR A CA 1
ATOM 1513 C C . THR A 1 200 ? -47.702 4.485 70.998 1.00 91.56 200 THR A C 1
ATOM 1515 O O . THR A 1 200 ? -48.515 4.336 70.089 1.00 91.56 200 THR A O 1
ATOM 1518 N N . LYS A 1 201 ? -46.454 4.920 70.766 1.00 89.31 201 LYS A N 1
ATOM 1519 C CA . LYS A 1 201 ? -45.973 5.289 69.422 1.00 89.31 201 LYS A CA 1
ATOM 1520 C C . LYS A 1 201 ? -45.971 4.104 68.451 1.00 89.31 201 LYS A C 1
ATOM 1522 O O . LYS A 1 201 ? -46.291 4.272 67.277 1.00 89.31 201 LYS A O 1
ATOM 1527 N N . LEU A 1 202 ? -45.624 2.900 68.919 1.00 90.25 202 LEU A N 1
ATOM 1528 C CA . LEU A 1 202 ? -45.689 1.678 68.108 1.00 90.25 202 LEU A CA 1
ATOM 1529 C C . LEU A 1 202 ? -47.132 1.339 67.706 1.00 90.25 202 LEU A C 1
ATOM 1531 O O . LEU A 1 202 ? -47.347 0.883 66.587 1.00 90.25 202 LEU A O 1
ATOM 1535 N N . ARG A 1 203 ? -48.120 1.605 68.570 1.00 91.25 203 ARG A N 1
ATOM 1536 C CA . ARG A 1 203 ? -49.548 1.370 68.292 1.00 91.25 203 ARG A CA 1
ATOM 1537 C C . ARG A 1 203 ? -50.179 2.407 67.378 1.00 91.25 203 ARG A C 1
ATOM 1539 O O . ARG A 1 203 ? -50.983 2.037 66.530 1.00 91.25 203 ARG A O 1
ATOM 1546 N N . GLU A 1 204 ? -49.780 3.668 67.492 1.00 89.31 204 GLU A N 1
ATOM 1547 C CA . GLU A 1 204 ? -50.135 4.700 66.508 1.00 89.31 204 GLU A CA 1
ATOM 1548 C C . GLU A 1 204 ? -49.590 4.345 65.119 1.00 89.31 204 GLU A C 1
ATOM 1550 O O . GLU A 1 204 ? -50.243 4.548 64.096 1.00 89.31 204 GLU A O 1
ATOM 1555 N N . PHE A 1 205 ? -48.391 3.765 65.086 1.00 87.56 205 PHE A N 1
ATOM 1556 C CA . PHE A 1 205 ? -47.731 3.344 63.862 1.00 87.56 205 PHE A CA 1
ATOM 1557 C C . PHE A 1 205 ? -48.312 2.061 63.244 1.00 87.56 205 PHE A C 1
ATOM 1559 O O . PHE A 1 205 ? -48.405 1.948 62.015 1.00 87.56 205 PHE A O 1
ATOM 1566 N N . ALA A 1 206 ? -48.679 1.099 64.090 1.00 88.12 206 ALA A N 1
ATOM 1567 C CA . ALA A 1 206 ? -49.202 -0.215 63.740 1.00 88.12 206 ALA A CA 1
ATOM 1568 C C . ALA A 1 206 ? -50.303 -0.634 64.740 1.00 88.12 206 ALA A C 1
ATOM 1570 O O . ALA A 1 206 ? -50.003 -1.259 65.766 1.00 88.12 206 ALA A O 1
ATOM 1571 N N . PRO A 1 207 ? -51.576 -0.295 64.457 1.00 87.62 207 PRO A N 1
ATOM 1572 C CA . PRO A 1 207 ? -52.703 -0.678 65.303 1.00 87.62 207 PRO A CA 1
ATOM 1573 C C . PRO A 1 207 ? -52.788 -2.200 65.470 1.00 87.62 207 PRO A C 1
ATOM 1575 O O . PRO A 1 207 ? -52.519 -2.947 64.529 1.00 87.62 207 PRO A O 1
ATOM 1578 N N . SER A 1 208 ? -53.165 -2.655 66.668 1.00 84.38 208 SER A N 1
ATOM 1579 C CA . SER A 1 208 ? -53.395 -4.077 66.964 1.00 84.38 208 SER A CA 1
ATOM 1580 C C . SER A 1 208 ? -54.439 -4.664 66.011 1.00 84.38 208 SER A C 1
ATOM 1582 O O . SER A 1 208 ? -55.505 -4.077 65.832 1.00 84.38 208 SER A O 1
ATOM 1584 N N . ALA A 1 209 ? -54.155 -5.836 65.436 1.00 72.81 209 ALA A N 1
ATOM 1585 C CA . ALA A 1 209 ? -55.105 -6.557 64.586 1.00 72.81 209 ALA A CA 1
ATOM 1586 C C . ALA A 1 209 ? -56.275 -7.190 65.371 1.00 72.81 209 ALA A C 1
ATOM 1588 O O . ALA A 1 209 ? -57.236 -7.651 64.762 1.00 72.81 209 ALA A O 1
ATOM 1589 N N . SER A 1 210 ? -56.204 -7.208 66.706 1.00 58.31 210 SER A N 1
ATOM 1590 C CA . SER A 1 210 ? -57.257 -7.723 67.584 1.00 58.31 210 SER A CA 1
ATOM 1591 C C . SER A 1 210 ? -58.253 -6.615 67.944 1.00 58.31 210 SER A C 1
ATOM 1593 O O . SER A 1 210 ? -58.096 -5.945 68.968 1.00 58.31 210 SER A O 1
ATOM 1595 N N . GLN A 1 211 ? -59.262 -6.430 67.092 1.00 47.22 211 GLN A N 1
ATOM 1596 C CA . GLN A 1 211 ? -60.609 -5.997 67.478 1.00 47.22 211 GLN A CA 1
ATOM 1597 C C . GLN A 1 211 ? -61.615 -7.022 66.967 1.00 47.22 211 GLN A C 1
ATOM 1599 O O . GLN A 1 211 ? -61.446 -7.474 65.813 1.00 47.22 211 GLN A O 1
#

Sequence (211 aa):
MTQPNPAATDAPTIPEKLVVTKLLWTGSAWLQPGTPFDQQQVDEAQVRHYLTHGFVADAEQIEAARNPEATEAKVEASAAERKALQLQTQLKNATGEVQQLNGKLQTLAGQLDERDTALRALQASLDAAQKQRDGNAEKVRTLEGQLAEFQTLGPLLPEGLTPNARKSLIEAGFVGKQALARATDEELRTLDDVGPGTVTKLREFAPSASQ

InterPro domains:
  IPR010995 DNA repair Rad51/transcription factor NusA, alpha-helical [SSF47794] (159-207)

pLDDT: mean 87.58, std 12.34, range [42.84, 98.5]

Organism: Deinococcus peraridilitoris (strain DSM 19664 / LMG 22246 / CIP 109416 / KR-200) (NCBI:txid937777)